Protein AF-A0A0G2GCJ4-F1 (afdb_monomer_lite)

Secondary structure (DSSP, 8-state):
-PPPPPPPPPPP--PPPPPP-----------------S-SPPP-HHHHB-----S-EEETGGGT-PPPSS-SEEEE-----B-HHHHHHHHHHHT-HHHHHHHEE-SSTT--EE----TTT-HHHHHHHH-HHHHTSS------TTTS-------SSSS-----------SSTTS------TTTGGGS-HHHHHHHHHHHHHHHHHHHHHHHHHHHHHHHHHHHHHH-SS--TT---S--S-HHHHHHHHHHHHHHHHHHHHT--PPP-

Sequence (269 aa):
MSTPAVAAPTPANIRPPAGPDTTCTTTTTNNTSSPQPPSPVKFDPTTHLAYTPPAHTVTLPEISLPPSPLSAVACTEPFPLLSHAAIQQHRREIFHPTTLANCLHATHPGSAYVRGMAPRYAPFVHDFWHSPEVLAIGGAVILQGRYIEHTALPTTNMPERITIVTSFRPRDPTLLDETTNLNTRDKSHLTELYYQWTTYRLDVLAQRARAAAEGLRAKYAENVRESDREGKPGMCRVETVKFAEVEAWVKEQTLYLQQTLFEMRALEQ

Foldseek 3Di:
DDDDDDDDDDDDPCPDPDDDPDPPPDPDDPDPDDQDELDPDADDCVQWFPWDAAPDFDFCVNVPHDADPVGRTPGGDDTGTTDPVNVVLQCSLCPPPSQCVQFWDADDPPDIDGHDCPCRRRVRVVNCVVDPVNVVDDDDDDDDPPPDDDDDDDDPPDPDDDDDDDDDFDPQLPDDGPDACVVPCVRDDQVVVLVVLVVVLVVSLVVLVVVVVVQLVVLQVVQCVVPDPPSDPDDRPDDSDDPVVVVVSVVVSVVSVVRSVVRHDDDDD

pLDDT: mean 80.91, std 19.63, range [26.23, 98.38]

Organism: NCBI:txid420778

Radius of gyration: 25.94 Å; chains: 1; bounding box: 56×50×76 Å

Structure (mmCIF, N/CA/C/O backbone):
data_AF-A0A0G2GCJ4-F1
#
_entry.id   AF-A0A0G2GCJ4-F1
#
loop_
_atom_site.group_PDB
_atom_site.id
_atom_site.type_symbol
_atom_site.label_atom_id
_atom_site.label_alt_id
_atom_site.label_comp_id
_atom_site.label_asym_id
_atom_site.label_entity_id
_atom_site.label_seq_id
_atom_site.pdbx_PDB_ins_code
_atom_site.Cartn_x
_atom_site.Cartn_y
_atom_site.Cartn_z
_atom_site.occupancy
_atom_site.B_iso_or_equiv
_atom_site.auth_seq_id
_atom_site.auth_comp_id
_atom_site.auth_asym_id
_atom_site.auth_atom_id
_atom_site.pdbx_PDB_model_num
ATOM 1 N N . MET A 1 1 ? -2.610 32.404 -35.370 1.00 38.16 1 MET A N 1
ATOM 2 C CA . MET A 1 1 ? -1.656 32.893 -34.355 1.00 38.16 1 MET A CA 1
ATOM 3 C C . MET A 1 1 ? -1.642 31.863 -33.245 1.00 38.16 1 MET A C 1
ATOM 5 O O . MET A 1 1 ? -2.628 31.754 -32.531 1.00 38.16 1 MET A O 1
ATOM 9 N N . SER A 1 2 ? -0.613 31.021 -33.218 1.00 30.73 2 SER A N 1
ATOM 10 C CA . SER A 1 2 ? -0.518 29.879 -32.306 1.00 30.73 2 SER A CA 1
ATOM 11 C C . SER A 1 2 ? 0.126 30.321 -30.997 1.00 30.73 2 SER A C 1
ATOM 13 O O . SER A 1 2 ? 1.223 30.875 -31.003 1.00 30.73 2 SER A O 1
ATOM 15 N N . THR A 1 3 ? -0.568 30.103 -29.888 1.00 31.72 3 THR A N 1
ATOM 16 C CA . THR A 1 3 ? -0.055 30.281 -28.527 1.00 31.72 3 THR A CA 1
ATOM 17 C C . THR A 1 3 ? 1.041 29.243 -28.245 1.00 31.72 3 THR A C 1
ATOM 19 O O . THR A 1 3 ? 0.880 28.086 -28.642 1.00 31.72 3 THR A O 1
ATOM 22 N N . PRO A 1 4 ? 2.153 29.603 -27.579 1.00 31.94 4 PRO A N 1
ATOM 23 C CA . PRO A 1 4 ? 3.190 28.637 -27.254 1.00 31.94 4 PRO A CA 1
ATOM 24 C C . PRO A 1 4 ? 2.758 27.768 -26.068 1.00 31.94 4 PRO A C 1
ATOM 26 O O . PRO A 1 4 ? 2.161 28.252 -25.106 1.00 31.94 4 PRO A O 1
ATOM 29 N N . ALA A 1 5 ? 3.073 26.475 -26.148 1.00 31.91 5 ALA A N 1
ATOM 30 C CA . ALA A 1 5 ? 2.891 25.527 -25.059 1.00 31.91 5 ALA A CA 1
ATOM 31 C C . ALA A 1 5 ? 3.826 25.882 -23.891 1.00 31.91 5 ALA A C 1
ATOM 33 O O . ALA A 1 5 ? 5.038 26.014 -24.068 1.00 31.91 5 ALA A O 1
ATOM 34 N N . VAL A 1 6 ? 3.253 26.032 -22.697 1.00 32.69 6 VAL A N 1
ATOM 35 C CA . VAL A 1 6 ? 4.001 26.186 -21.446 1.00 32.69 6 VAL A CA 1
ATOM 36 C C . VAL A 1 6 ? 4.596 24.825 -21.087 1.00 32.69 6 VAL A C 1
ATOM 38 O O . VAL A 1 6 ? 3.868 23.848 -20.923 1.00 32.69 6 VAL A O 1
ATOM 41 N N . ALA A 1 7 ? 5.924 24.756 -21.008 1.00 31.70 7 ALA A N 1
ATOM 42 C CA . ALA A 1 7 ? 6.643 23.559 -20.596 1.00 31.70 7 ALA A CA 1
ATOM 43 C C . ALA A 1 7 ? 6.301 23.199 -19.141 1.00 31.70 7 ALA A C 1
ATOM 45 O O . ALA A 1 7 ? 6.326 24.059 -18.258 1.00 31.70 7 ALA A O 1
ATOM 46 N N . ALA A 1 8 ? 5.997 21.923 -18.895 1.00 30.55 8 ALA A N 1
ATOM 47 C CA . ALA A 1 8 ? 5.845 21.394 -17.547 1.00 30.55 8 ALA A CA 1
ATOM 48 C C . ALA A 1 8 ? 7.186 21.501 -16.790 1.00 30.55 8 ALA A C 1
ATOM 50 O O . ALA A 1 8 ? 8.234 21.219 -17.380 1.00 30.55 8 ALA A O 1
ATOM 51 N N . PRO A 1 9 ? 7.187 21.904 -15.508 1.00 31.48 9 PRO A N 1
ATOM 52 C CA . PRO A 1 9 ? 8.415 21.999 -14.735 1.00 31.48 9 PRO A CA 1
ATOM 53 C C . PRO A 1 9 ? 9.033 20.611 -14.530 1.00 31.48 9 PRO A C 1
ATOM 55 O O . PRO A 1 9 ? 8.363 19.664 -14.119 1.00 31.48 9 PRO A O 1
ATOM 58 N N . THR A 1 10 ? 10.332 20.505 -14.802 1.00 32.62 10 THR A N 1
ATOM 59 C CA . THR A 1 10 ? 11.170 19.354 -14.453 1.00 32.62 10 THR A CA 1
ATOM 60 C C . THR A 1 10 ? 11.108 19.124 -12.939 1.00 32.62 10 THR A C 1
ATOM 62 O O . THR A 1 10 ? 11.231 20.106 -12.197 1.00 32.62 10 THR A O 1
ATOM 65 N N . PRO A 1 11 ? 10.958 17.882 -12.436 1.00 35.00 11 PRO A N 1
ATOM 66 C CA . PRO A 1 11 ? 10.977 17.643 -11.001 1.00 35.00 11 PRO A CA 1
ATOM 67 C C . PRO A 1 11 ? 12.339 18.073 -10.456 1.00 35.00 11 PRO A C 1
ATOM 69 O O . PRO A 1 11 ? 13.378 17.536 -10.846 1.00 35.00 11 PRO A O 1
ATOM 72 N N . ALA A 1 12 ? 12.341 19.080 -9.585 1.00 36.06 12 ALA A N 1
ATOM 73 C CA . ALA A 1 12 ? 13.520 19.429 -8.813 1.00 36.06 12 ALA A CA 1
ATOM 74 C C . ALA A 1 12 ? 13.985 18.187 -8.037 1.00 36.06 12 ALA A C 1
ATOM 76 O O . ALA A 1 12 ? 13.162 17.391 -7.590 1.00 36.06 12 ALA A O 1
ATOM 77 N N . ASN A 1 13 ? 15.298 18.028 -7.863 1.00 39.72 13 ASN A N 1
ATOM 78 C CA . ASN A 1 13 ? 15.882 17.059 -6.936 1.00 39.72 13 ASN A CA 1
ATOM 79 C C . ASN A 1 13 ? 15.320 17.320 -5.527 1.00 39.72 13 ASN A C 1
ATOM 81 O O . ASN A 1 13 ? 15.865 18.126 -4.770 1.00 39.72 13 ASN A O 1
ATOM 85 N N . ILE A 1 14 ? 14.217 16.658 -5.172 1.00 35.00 14 ILE A N 1
ATOM 86 C CA . ILE A 1 14 ? 13.678 16.660 -3.817 1.00 35.00 14 ILE A CA 1
ATOM 87 C C . ILE A 1 14 ? 14.607 15.764 -3.006 1.00 35.00 14 ILE A C 1
ATOM 89 O O . ILE A 1 14 ? 14.378 14.568 -2.851 1.00 35.00 14 ILE A O 1
ATOM 93 N N . ARG A 1 15 ? 15.695 16.340 -2.492 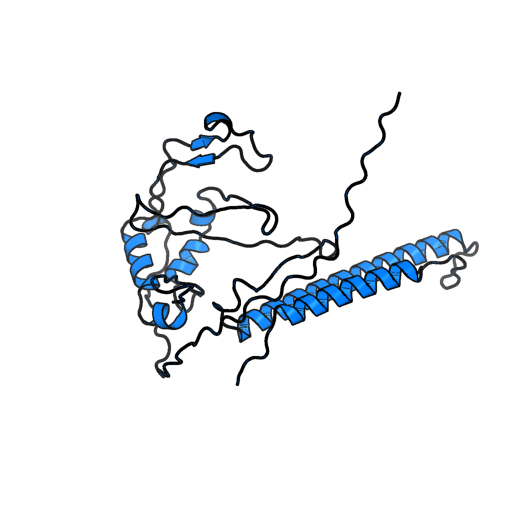1.00 34.53 15 ARG A N 1
ATOM 94 C CA . ARG A 1 15 ? 16.367 15.758 -1.335 1.00 34.53 15 ARG A CA 1
ATOM 95 C C . ARG A 1 15 ? 15.380 15.893 -0.171 1.00 34.53 15 ARG A C 1
ATOM 97 O O . ARG A 1 15 ? 15.041 17.029 0.167 1.00 34.53 15 ARG A O 1
ATOM 104 N N . PRO A 1 16 ? 14.881 14.798 0.427 1.00 36.66 16 PRO A N 1
ATOM 105 C CA . PRO A 1 16 ? 13.990 14.919 1.568 1.00 36.66 16 PRO A CA 1
ATOM 106 C C . PRO A 1 16 ? 14.750 15.598 2.717 1.00 36.66 16 PRO A C 1
ATOM 108 O O . PRO A 1 16 ? 15.935 15.297 2.912 1.00 36.66 16 PRO A O 1
ATOM 111 N N . PRO A 1 17 ? 14.118 16.512 3.473 1.00 34.53 17 PRO A N 1
ATOM 112 C CA . PRO A 1 17 ? 14.712 17.035 4.696 1.00 34.53 17 PRO A CA 1
ATOM 113 C C . PRO A 1 17 ? 15.026 15.875 5.650 1.00 34.53 17 PRO A C 1
ATOM 115 O O . PRO A 1 17 ? 14.308 14.873 5.681 1.00 34.53 17 PRO A O 1
ATOM 118 N N . ALA A 1 18 ? 16.115 16.003 6.411 1.00 37.72 18 ALA A N 1
ATOM 119 C CA . ALA A 1 18 ? 16.446 15.057 7.468 1.00 37.72 18 ALA A CA 1
ATOM 120 C C . ALA A 1 18 ? 15.243 14.947 8.419 1.00 37.72 18 ALA A C 1
ATOM 122 O O . ALA A 1 18 ? 14.814 15.948 8.993 1.00 37.72 18 ALA A O 1
ATOM 123 N N . GLY A 1 19 ? 14.658 13.750 8.520 1.00 35.31 19 GLY A N 1
ATOM 124 C CA . GLY A 1 19 ? 13.573 13.496 9.462 1.00 35.31 19 GLY A CA 1
ATOM 125 C C . GLY A 1 19 ? 14.071 13.705 10.896 1.00 35.31 19 GLY A C 1
ATOM 126 O O . GLY A 1 19 ? 15.233 13.398 11.165 1.00 35.31 19 GLY A O 1
ATOM 127 N N . PRO A 1 20 ? 13.241 14.234 11.808 1.00 33.88 20 PRO A N 1
ATOM 128 C CA . PRO A 1 20 ? 13.638 14.395 13.198 1.00 33.88 20 PRO A CA 1
ATOM 129 C C . PRO A 1 20 ? 13.906 13.022 13.826 1.00 33.88 20 PRO A C 1
ATOM 131 O O . PRO A 1 20 ? 13.074 12.117 13.722 1.00 33.88 20 PRO A O 1
ATOM 134 N N . ASP A 1 21 ? 15.049 12.883 14.498 1.00 36.31 21 ASP A N 1
ATOM 135 C CA . ASP A 1 21 ? 15.311 11.778 15.419 1.00 36.31 21 ASP A CA 1
ATOM 136 C C . ASP A 1 21 ? 14.330 11.897 16.587 1.00 36.31 21 ASP A C 1
ATOM 138 O O . ASP A 1 21 ? 14.547 12.631 17.549 1.00 36.31 21 ASP A O 1
ATOM 142 N N . THR A 1 22 ? 13.197 11.211 16.471 1.00 35.56 22 THR A N 1
ATOM 143 C CA . THR A 1 22 ? 12.263 11.048 17.581 1.00 35.56 22 THR A CA 1
ATOM 144 C C . THR A 1 22 ? 12.581 9.709 18.224 1.00 35.56 22 THR A C 1
ATOM 146 O O . THR A 1 22 ? 12.081 8.667 17.810 1.00 35.56 22 THR A O 1
ATOM 149 N N . THR A 1 23 ? 13.463 9.724 19.219 1.00 29.39 23 THR A N 1
ATOM 150 C CA . THR A 1 23 ? 13.669 8.593 20.122 1.00 29.39 23 THR A CA 1
ATOM 151 C C . THR A 1 23 ? 12.385 8.374 20.921 1.00 29.39 23 THR A C 1
ATOM 153 O O . THR A 1 23 ? 12.128 9.018 21.935 1.00 29.39 23 THR A O 1
ATOM 156 N N . CYS A 1 24 ? 11.534 7.470 20.437 1.00 35.97 24 CYS A N 1
ATOM 157 C CA . CYS A 1 24 ? 10.435 6.928 21.222 1.00 35.97 24 CYS A CA 1
ATOM 158 C C . CYS A 1 24 ? 11.017 5.864 22.156 1.00 35.97 24 CYS A C 1
ATOM 160 O O . CYS A 1 24 ? 11.279 4.734 21.746 1.00 35.97 24 CYS A O 1
ATOM 162 N N . THR A 1 25 ? 11.263 6.240 23.409 1.00 26.66 25 THR A N 1
ATOM 163 C CA . THR A 1 25 ? 11.728 5.327 24.456 1.00 26.66 25 THR A CA 1
ATOM 164 C C . THR A 1 25 ? 10.632 4.308 24.764 1.00 26.66 25 THR A C 1
ATOM 166 O O . THR A 1 25 ? 9.769 4.529 25.613 1.00 26.66 25 THR A O 1
ATOM 169 N N . THR A 1 26 ? 10.636 3.182 24.056 1.00 32.97 26 THR A N 1
ATOM 170 C CA . THR A 1 26 ? 9.736 2.064 24.346 1.00 32.97 26 THR A CA 1
ATOM 171 C C . THR A 1 26 ? 10.240 1.382 25.613 1.00 32.97 26 THR A C 1
ATOM 173 O O . THR A 1 26 ? 11.291 0.749 25.618 1.00 32.97 26 THR A O 1
ATOM 176 N N . THR A 1 27 ? 9.532 1.554 26.729 1.00 26.23 27 THR A N 1
ATOM 177 C CA . THR A 1 27 ? 9.823 0.807 27.957 1.00 26.23 27 THR A CA 1
ATOM 178 C C . THR A 1 27 ? 9.429 -0.652 27.734 1.00 26.23 27 THR A C 1
ATOM 180 O O . THR A 1 27 ? 8.253 -1.003 27.815 1.00 26.23 27 THR A O 1
ATOM 183 N N . THR A 1 28 ? 10.406 -1.503 27.420 1.00 29.19 28 THR A N 1
ATOM 184 C CA . THR A 1 28 ? 10.221 -2.952 27.299 1.00 29.19 28 THR A CA 1
ATOM 185 C C . THR A 1 28 ? 9.890 -3.527 28.673 1.00 29.19 28 THR A C 1
ATOM 187 O O . THR A 1 28 ? 10.766 -3.779 29.498 1.00 29.19 28 THR A O 1
ATOM 190 N N . THR A 1 29 ? 8.603 -3.717 28.949 1.00 32.06 29 THR A N 1
ATOM 191 C CA . THR A 1 29 ? 8.161 -4.517 30.091 1.00 32.06 29 THR A CA 1
ATOM 192 C C . THR A 1 29 ? 8.210 -5.985 29.679 1.00 32.06 29 THR A C 1
ATOM 194 O O . THR A 1 29 ? 7.377 -6.471 28.920 1.00 32.06 29 THR A O 1
ATOM 197 N N . ASN A 1 30 ? 9.234 -6.696 30.159 1.00 33.53 30 ASN A N 1
ATOM 198 C CA . ASN A 1 30 ? 9.346 -8.147 30.028 1.00 33.53 30 ASN A CA 1
ATOM 199 C C . ASN A 1 30 ? 8.208 -8.813 30.809 1.00 33.53 30 ASN A C 1
ATOM 201 O O . ASN A 1 30 ? 8.329 -9.032 32.012 1.00 33.53 30 ASN A O 1
ATOM 205 N N . ASN A 1 31 ? 7.105 -9.132 30.131 1.00 38.16 31 ASN A N 1
ATOM 206 C CA . ASN A 1 31 ? 6.041 -9.957 30.690 1.00 38.16 31 ASN A CA 1
ATOM 207 C C . ASN A 1 31 ? 5.904 -11.236 29.851 1.00 38.16 31 ASN A C 1
ATOM 209 O O . ASN A 1 31 ? 5.340 -11.245 28.759 1.00 38.16 31 ASN A O 1
ATOM 213 N N . THR A 1 32 ? 6.480 -12.322 30.364 1.00 36.94 32 THR A N 1
ATOM 214 C CA . THR A 1 32 ? 6.618 -13.666 29.771 1.00 36.94 32 THR A CA 1
ATOM 215 C C . THR A 1 32 ? 5.317 -14.482 29.761 1.00 36.94 32 THR A C 1
ATOM 217 O O . THR A 1 32 ? 5.330 -15.702 29.907 1.00 36.94 32 THR A O 1
ATOM 220 N N . SER A 1 33 ? 4.165 -13.843 29.559 1.00 45.75 33 SE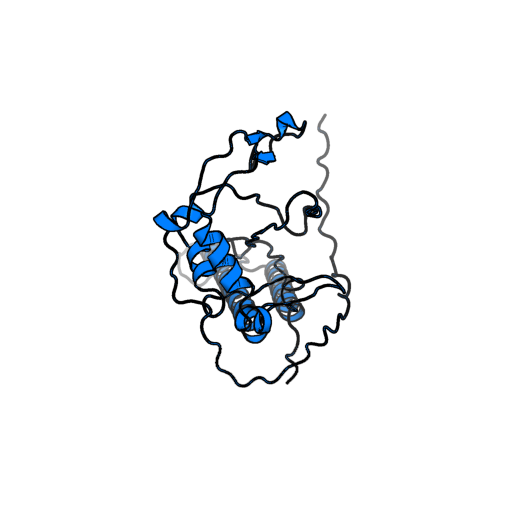R A N 1
ATOM 221 C CA . SER A 1 33 ? 2.897 -14.548 29.353 1.00 45.75 33 SER A CA 1
ATOM 222 C C . SER A 1 33 ? 2.597 -14.646 27.860 1.00 45.75 33 SER A C 1
ATOM 224 O O . SER A 1 33 ? 2.490 -13.624 27.181 1.00 45.75 33 SER A O 1
ATOM 226 N N . SER A 1 34 ? 2.433 -15.865 27.341 1.00 53.41 34 SER A N 1
ATOM 227 C CA . SER A 1 34 ? 1.955 -16.093 25.974 1.00 53.41 34 SER A CA 1
ATOM 228 C C . SER A 1 34 ? 0.659 -15.298 25.734 1.00 53.41 34 SER A C 1
ATOM 230 O O . SER A 1 34 ? -0.247 -15.426 26.565 1.00 53.41 34 SER A O 1
ATOM 232 N N . PRO A 1 35 ? 0.535 -14.522 24.638 1.00 56.09 35 PRO A N 1
ATOM 233 C CA . PRO A 1 35 ? -0.680 -13.774 24.323 1.00 56.09 35 PRO A CA 1
ATOM 234 C C . PRO A 1 35 ? -1.890 -14.712 24.321 1.00 56.09 35 PRO A C 1
ATOM 236 O O . PRO A 1 35 ? -1.975 -15.599 23.471 1.00 56.09 35 PRO A O 1
ATOM 239 N N . GLN A 1 36 ? -2.798 -14.554 25.284 1.00 58.00 36 GLN A N 1
ATOM 240 C CA . GLN A 1 36 ? -4.087 -15.237 25.241 1.00 58.00 36 GLN A CA 1
ATOM 241 C C . GLN A 1 36 ? -4.981 -14.489 24.245 1.00 58.00 36 GLN A C 1
ATOM 243 O O . GLN A 1 36 ? -5.003 -13.253 24.274 1.00 58.00 36 GLN A O 1
ATOM 248 N N . PRO A 1 37 ? -5.674 -15.198 23.338 1.00 62.34 37 PRO A N 1
ATOM 249 C CA . PRO A 1 37 ? -6.541 -14.550 22.369 1.00 62.34 37 PRO A CA 1
ATOM 250 C C . PRO A 1 37 ? -7.670 -13.794 23.094 1.00 62.34 37 PRO A C 1
ATOM 252 O O . PRO A 1 37 ? -8.196 -14.302 24.087 1.00 62.34 37 PRO A O 1
ATOM 255 N N . PRO A 1 38 ? -8.064 -12.601 22.614 1.00 65.38 38 PRO A N 1
ATOM 256 C CA . PRO A 1 38 ? -8.971 -11.716 23.349 1.00 65.38 38 PRO A CA 1
ATOM 257 C C . PRO A 1 38 ? -10.389 -12.271 23.505 1.00 65.38 38 PRO A C 1
ATOM 259 O O . PRO A 1 38 ? -11.112 -11.872 24.417 1.00 65.38 38 PRO A O 1
ATOM 262 N N . SER A 1 39 ? -10.838 -13.137 22.588 1.00 64.25 39 SER A N 1
ATOM 263 C CA . SER A 1 39 ? -12.200 -13.666 22.603 1.00 64.25 39 SER A CA 1
ATOM 264 C C . SER A 1 39 ? -12.396 -14.839 21.630 1.00 64.25 39 SER A C 1
ATOM 266 O O . SER A 1 39 ? -11.796 -14.831 20.557 1.00 64.25 39 SER A O 1
ATOM 268 N N . PRO A 1 40 ? -13.266 -15.821 21.943 1.00 77.81 40 PRO A N 1
ATOM 269 C CA . PRO A 1 40 ? -13.678 -16.866 21.003 1.00 77.81 40 PRO A CA 1
ATOM 270 C C . PRO A 1 40 ? -14.817 -16.435 20.058 1.00 77.81 40 PRO A C 1
ATOM 272 O O . PRO A 1 40 ? -15.230 -17.226 19.209 1.00 77.81 40 PRO A O 1
ATOM 275 N N . VAL A 1 41 ? -15.376 -15.228 20.223 1.00 91.94 41 VAL A N 1
ATOM 276 C CA . VAL A 1 41 ? -16.505 -14.752 19.410 1.00 91.94 41 VAL A CA 1
ATOM 277 C C . VAL A 1 41 ? -16.029 -14.491 17.984 1.00 91.94 41 VAL A C 1
ATOM 279 O O . VAL A 1 41 ? -15.167 -13.646 17.762 1.00 91.94 41 VAL A O 1
ATOM 282 N N . LYS A 1 42 ? -16.615 -15.202 17.019 1.00 94.00 42 LYS A N 1
ATOM 283 C CA . LYS A 1 42 ? -16.379 -14.972 15.592 1.00 94.00 42 LYS A CA 1
ATOM 284 C C . LYS A 1 42 ? -17.315 -13.904 15.055 1.00 94.00 42 LYS A C 1
ATOM 286 O O . LYS A 1 42 ? -18.458 -13.794 15.503 1.00 94.00 42 LYS A O 1
ATOM 291 N N . PHE A 1 43 ? -16.835 -13.149 14.074 1.00 96.00 43 PHE A N 1
ATOM 292 C CA . PHE A 1 43 ? -17.699 -12.251 13.329 1.00 96.00 43 PHE A CA 1
ATOM 293 C C . PHE A 1 43 ? -18.735 -13.053 12.528 1.00 96.00 43 PHE A C 1
ATOM 295 O O . PHE A 1 43 ? -18.441 -14.096 11.949 1.00 96.00 43 PHE A O 1
ATOM 302 N N . ASP A 1 44 ? -19.959 -12.543 12.522 1.00 96.75 44 ASP A N 1
ATOM 303 C CA . ASP A 1 44 ? -21.108 -13.074 11.791 1.00 96.75 44 ASP A CA 1
ATOM 304 C C . ASP A 1 44 ? -21.920 -11.869 11.307 1.00 96.75 44 ASP A C 1
ATOM 306 O O . ASP A 1 44 ? -22.460 -11.143 12.150 1.00 96.75 44 ASP A O 1
ATOM 310 N N . PRO A 1 45 ? -22.009 -11.630 9.992 1.00 96.00 45 PRO A N 1
ATOM 311 C CA . PRO A 1 45 ? -22.661 -10.448 9.450 1.00 96.00 45 PRO A CA 1
ATOM 312 C C . PRO A 1 45 ? -24.141 -10.360 9.836 1.00 96.00 45 PRO A C 1
ATOM 314 O O . PRO A 1 45 ? -24.640 -9.257 10.035 1.00 96.00 45 PRO A O 1
ATOM 317 N N . THR A 1 46 ? -24.831 -11.491 10.015 1.00 96.44 46 THR A N 1
ATOM 318 C CA . THR A 1 46 ? -26.267 -11.508 10.346 1.00 96.44 46 THR A CA 1
ATOM 319 C C . THR A 1 46 ? -26.552 -11.034 11.772 1.00 96.44 46 THR A C 1
ATOM 321 O O . THR A 1 46 ? -27.587 -10.426 12.035 1.00 96.44 46 THR A O 1
ATOM 324 N N . THR A 1 47 ? -25.606 -11.264 12.682 1.00 96.50 47 THR A N 1
ATOM 325 C CA . THR A 1 47 ? -25.696 -10.868 14.094 1.00 96.50 47 THR A CA 1
ATOM 326 C C . THR A 1 47 ? -25.054 -9.499 14.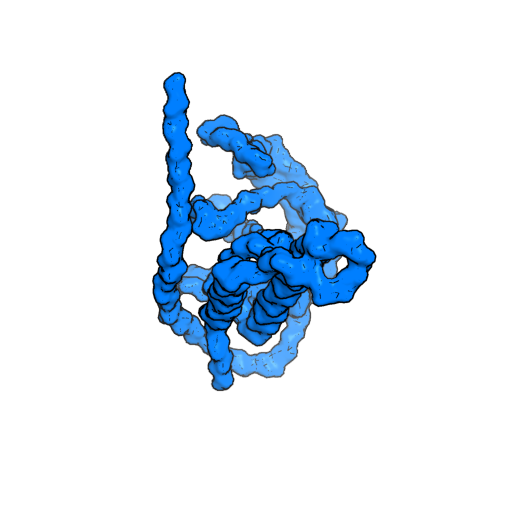351 1.00 96.50 47 THR A C 1
ATOM 328 O O . THR A 1 47 ? -25.491 -8.723 15.209 1.00 96.50 47 THR A O 1
ATOM 331 N N . HIS A 1 48 ? -23.966 -9.201 13.643 1.00 96.69 48 HIS A N 1
ATOM 332 C CA . HIS A 1 48 ? -23.067 -8.103 13.989 1.00 96.69 48 HIS A CA 1
ATOM 333 C C . HIS A 1 48 ? -23.246 -6.853 13.121 1.00 96.69 48 HIS A C 1
ATOM 335 O O . HIS A 1 48 ? -22.832 -5.770 13.540 1.00 96.69 48 HIS A O 1
ATOM 341 N N . LEU A 1 49 ? -23.899 -6.959 11.961 1.00 95.81 49 LEU A N 1
ATOM 342 C CA . LEU A 1 49 ? -24.278 -5.793 11.167 1.00 95.81 49 LEU A CA 1
ATOM 343 C C . LEU A 1 49 ? -25.681 -5.321 11.538 1.00 95.81 49 LEU A C 1
ATOM 345 O O . LEU A 1 49 ? -26.599 -6.108 11.740 1.00 95.81 49 LEU A O 1
ATOM 349 N N . ALA A 1 50 ? -25.834 -4.005 11.606 1.00 95.19 50 ALA A N 1
ATOM 350 C CA . ALA A 1 50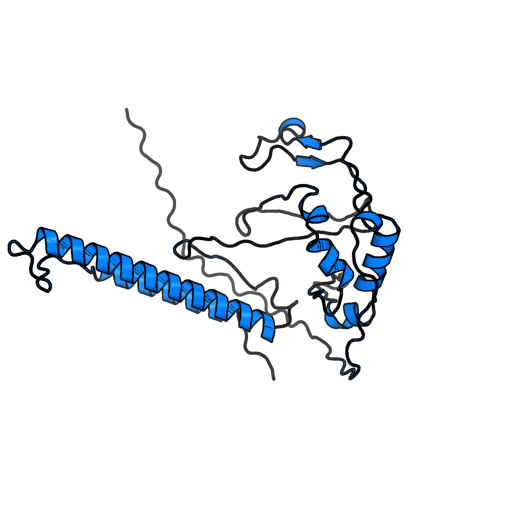 ? -27.119 -3.323 11.729 1.00 95.19 50 ALA A CA 1
ATOM 351 C C . ALA A 1 50 ? -27.222 -2.231 10.657 1.00 95.19 50 ALA A C 1
ATOM 353 O O . ALA A 1 50 ? -27.706 -1.133 10.921 1.00 95.19 50 ALA A O 1
ATOM 354 N N . TYR A 1 51 ? -26.681 -2.526 9.470 1.00 92.94 51 TYR A N 1
ATOM 355 C CA . TYR A 1 51 ? -26.565 -1.560 8.392 1.00 92.94 51 TYR A CA 1
ATOM 356 C C . TYR A 1 51 ? -27.932 -1.051 7.944 1.00 92.94 51 TYR A C 1
ATOM 358 O O . TYR A 1 51 ? -28.792 -1.827 7.526 1.00 92.94 51 TYR A O 1
ATOM 366 N N . THR A 1 52 ? -28.089 0.268 7.959 1.00 91.88 52 THR A N 1
ATOM 367 C CA . THR A 1 52 ? -29.124 0.956 7.188 1.00 91.88 52 THR A CA 1
ATOM 368 C C . THR A 1 52 ? -28.462 2.020 6.322 1.00 91.88 52 THR A C 1
ATOM 370 O O . THR A 1 52 ? -27.536 2.676 6.798 1.00 91.88 52 THR A O 1
ATOM 373 N N . PRO A 1 53 ? -28.907 2.237 5.076 1.00 90.19 53 PRO A N 1
ATOM 374 C CA . PRO A 1 53 ? -28.348 3.297 4.250 1.00 90.19 53 PRO A CA 1
ATOM 375 C C . PRO A 1 53 ? -28.572 4.678 4.894 1.00 90.19 53 PRO A C 1
ATOM 377 O O . PRO A 1 53 ? -29.561 4.864 5.610 1.00 90.19 53 PRO A O 1
ATOM 380 N N . PRO A 1 54 ? -27.672 5.650 4.654 1.00 91.19 54 PRO A N 1
ATOM 381 C CA . PRO A 1 54 ? -27.865 7.018 5.123 1.00 91.19 54 PRO A CA 1
ATOM 382 C C . PRO A 1 54 ? -29.142 7.619 4.530 1.00 91.19 54 PRO A C 1
ATOM 384 O O . PRO A 1 54 ? -29.438 7.412 3.353 1.00 91.19 54 PRO A O 1
ATOM 387 N N . ALA A 1 55 ? -29.872 8.397 5.334 1.00 92.88 55 ALA A N 1
ATOM 388 C CA . ALA A 1 55 ? -31.088 9.077 4.882 1.00 92.88 55 ALA A CA 1
ATOM 389 C C . ALA A 1 55 ? -30.789 10.118 3.793 1.00 92.88 55 ALA A C 1
ATOM 391 O O . ALA A 1 55 ? -31.575 10.287 2.861 1.00 92.88 55 ALA A O 1
ATOM 392 N N . HIS A 1 56 ? -29.628 10.772 3.886 1.00 92.81 56 HIS A N 1
ATOM 393 C CA . HIS A 1 56 ? -29.164 11.733 2.900 1.00 92.81 56 HIS A CA 1
ATOM 394 C C . HIS A 1 56 ? -27.662 11.585 2.616 1.00 92.81 56 HIS A C 1
ATOM 396 O O . HIS A 1 56 ? -26.847 11.356 3.515 1.00 92.81 56 HIS A O 1
ATOM 402 N N . THR A 1 57 ? -27.298 11.720 1.339 1.00 91.94 57 THR A N 1
ATOM 403 C CA . THR A 1 57 ? -25.911 11.765 0.861 1.00 91.94 57 THR A CA 1
ATOM 404 C C . THR A 1 57 ? -25.661 13.149 0.286 1.00 91.94 57 THR A C 1
ATOM 406 O O . THR A 1 57 ? -26.220 13.480 -0.752 1.00 91.94 57 THR A O 1
ATOM 409 N N . VAL A 1 58 ? -24.822 13.936 0.958 1.00 92.19 58 VAL A N 1
ATOM 410 C CA . VAL A 1 58 ? -24.476 15.297 0.545 1.00 92.19 58 VAL A CA 1
ATOM 411 C C . VAL A 1 58 ? -23.474 15.232 -0.597 1.00 92.19 58 VAL A C 1
ATOM 413 O O . VAL A 1 58 ? -22.442 14.557 -0.496 1.00 92.19 58 VAL A O 1
ATOM 416 N N . THR A 1 59 ? -23.749 15.948 -1.682 1.00 92.19 59 THR A N 1
ATOM 417 C CA . THR A 1 59 ? -22.875 15.979 -2.861 1.00 92.19 59 THR A CA 1
ATOM 418 C C . THR A 1 59 ? -21.899 17.162 -2.848 1.00 92.19 59 THR A C 1
ATOM 420 O O . THR A 1 59 ? -22.115 18.169 -2.176 1.00 92.19 59 THR A O 1
ATOM 423 N N . LEU A 1 60 ? -20.795 17.065 -3.598 1.00 91.25 60 LEU A N 1
ATOM 424 C CA . LEU A 1 60 ? -19.838 18.166 -3.775 1.00 91.25 60 LEU A CA 1
ATOM 425 C C . LEU A 1 60 ? -20.530 19.444 -4.295 1.00 91.25 60 LEU A C 1
ATOM 427 O O . LEU A 1 60 ? -20.301 20.500 -3.703 1.00 91.25 60 LEU A O 1
ATOM 431 N N . PRO A 1 61 ? -21.431 19.388 -5.302 1.00 94.00 61 PRO A N 1
ATOM 432 C CA . PRO A 1 61 ? -22.155 20.576 -5.754 1.00 94.00 61 PRO A CA 1
ATOM 433 C C . PRO A 1 61 ? -23.055 21.210 -4.687 1.00 94.00 61 PRO A C 1
ATOM 435 O O . PRO A 1 61 ? -23.147 22.435 -4.641 1.00 94.00 61 PRO A O 1
ATOM 438 N N . GLU A 1 62 ? -23.679 20.420 -3.806 1.00 94.69 62 GLU A N 1
ATOM 439 C CA . GLU A 1 62 ? -24.494 20.951 -2.698 1.00 94.69 62 GLU A CA 1
ATOM 440 C C . GLU A 1 62 ? -23.675 21.803 -1.724 1.00 94.69 62 GLU A C 1
ATOM 442 O O . GLU A 1 62 ? -24.192 22.767 -1.164 1.00 94.69 62 GLU A O 1
ATOM 447 N N . ILE A 1 63 ? -22.384 21.499 -1.568 1.00 93.75 63 ILE A N 1
ATOM 448 C CA . ILE A 1 63 ? -21.445 22.301 -0.771 1.00 93.75 63 ILE A CA 1
ATOM 449 C C . ILE A 1 63 ? -20.611 23.267 -1.624 1.00 93.75 63 ILE A C 1
ATOM 451 O O . ILE A 1 63 ? -19.570 23.747 -1.181 1.00 93.75 63 ILE A O 1
ATOM 455 N N . SER A 1 64 ? -21.076 23.588 -2.836 1.00 94.69 64 SER A N 1
ATOM 456 C CA . SER A 1 64 ? -20.425 24.529 -3.762 1.00 94.69 64 SER A CA 1
ATOM 457 C C . SER A 1 64 ? -19.011 24.119 -4.200 1.00 94.69 64 SER A C 1
ATOM 459 O O . SER A 1 64 ? -18.183 24.971 -4.523 1.00 94.69 64 SER A O 1
ATOM 461 N N . LEU A 1 65 ? -18.731 22.813 -4.244 1.00 88.75 65 LEU A N 1
ATOM 462 C CA . LEU A 1 65 ? -17.505 22.244 -4.800 1.00 88.75 65 LEU A CA 1
ATOM 463 C C . LEU A 1 65 ? -17.773 21.583 -6.162 1.00 88.75 65 LEU A C 1
ATOM 465 O O . LEU A 1 65 ? -18.840 21.003 -6.380 1.00 88.75 65 LEU A O 1
ATOM 469 N N . PRO A 1 66 ? -16.813 21.636 -7.102 1.00 88.06 66 PRO A N 1
ATOM 470 C CA . PRO A 1 66 ? -16.955 20.941 -8.373 1.00 88.06 66 PRO A CA 1
ATOM 471 C C . PRO A 1 66 ? -16.970 19.417 -8.156 1.00 88.06 66 PRO A C 1
ATOM 473 O O . PRO A 1 66 ? -16.304 18.919 -7.244 1.00 88.06 66 PRO A O 1
ATOM 476 N N . PRO A 1 67 ? -17.685 18.650 -8.997 1.00 81.56 67 PRO A N 1
ATOM 477 C CA . PRO A 1 67 ? -17.640 17.195 -8.935 1.00 81.56 67 PRO A CA 1
ATOM 478 C C . PRO A 1 67 ? -16.224 16.685 -9.242 1.00 81.56 67 PRO A C 1
ATOM 480 O O . PRO A 1 67 ? -15.547 17.194 -10.137 1.00 81.56 67 PRO A O 1
ATOM 483 N N . SER A 1 68 ? -15.781 15.658 -8.516 1.00 79.38 68 SER A N 1
ATOM 484 C CA . SER A 1 68 ? -14.518 14.973 -8.796 1.00 79.38 68 SER A CA 1
ATOM 485 C C . SER A 1 68 ? -14.734 13.854 -9.823 1.00 79.38 68 SER A C 1
ATOM 487 O O . SER A 1 68 ? -15.772 13.191 -9.774 1.00 79.38 68 SER A O 1
ATOM 489 N N . PRO A 1 69 ? -13.750 13.558 -10.698 1.00 79.75 69 PRO A N 1
ATOM 490 C CA . PRO A 1 69 ? -13.773 12.360 -11.542 1.00 79.75 69 PRO A CA 1
ATOM 491 C C . PRO A 1 69 ? -13.914 11.045 -10.757 1.00 79.75 69 PRO A C 1
ATOM 493 O O . PRO A 1 69 ? -14.266 10.025 -11.341 1.00 79.75 69 PRO A O 1
ATOM 496 N N . LEU A 1 70 ? -13.611 11.058 -9.452 1.00 75.94 70 LEU A N 1
ATOM 497 C CA . LEU A 1 70 ? -13.676 9.885 -8.578 1.00 75.94 70 LEU A CA 1
ATOM 498 C C . LEU A 1 70 ? -15.044 9.710 -7.907 1.00 75.94 70 LEU A C 1
ATOM 500 O O . LEU A 1 70 ? -15.512 8.586 -7.763 1.00 75.94 70 LEU A O 1
ATOM 504 N N . SER A 1 71 ? -15.663 10.800 -7.446 1.00 81.38 71 SER A N 1
ATOM 505 C CA . SER A 1 71 ? -16.942 10.760 -6.730 1.00 81.38 71 SER A CA 1
ATOM 506 C C . SER A 1 71 ? -17.595 12.140 -6.689 1.00 81.38 71 SER A C 1
ATOM 508 O O . SER A 1 71 ? -16.918 13.156 -6.532 1.00 81.38 71 SER A O 1
ATOM 510 N N . ALA A 1 72 ? -18.925 12.169 -6.778 1.00 86.56 72 ALA A N 1
ATOM 511 C CA . ALA A 1 72 ? -19.724 13.361 -6.505 1.00 86.56 72 ALA A CA 1
ATOM 512 C C . ALA A 1 72 ? -20.137 13.471 -5.026 1.00 86.56 72 ALA A C 1
ATOM 514 O O . ALA A 1 72 ? -20.707 14.485 -4.641 1.00 86.56 72 ALA A O 1
ATOM 515 N N . VAL A 1 73 ? -19.874 12.451 -4.203 1.00 87.69 73 VAL A N 1
ATOM 516 C CA . VAL A 1 73 ? -20.235 12.423 -2.778 1.00 87.69 73 VAL A CA 1
ATOM 517 C C . VAL A 1 73 ? -19.238 13.252 -1.969 1.00 87.69 73 VAL A C 1
ATOM 519 O O . VAL A 1 73 ? -18.035 13.010 -2.042 1.00 87.69 73 VAL A O 1
ATOM 522 N N . ALA A 1 74 ? -19.744 14.194 -1.175 1.00 86.25 74 ALA A N 1
ATOM 523 C CA . ALA A 1 74 ? -18.967 14.937 -0.188 1.00 86.25 74 ALA A CA 1
ATOM 524 C C . ALA A 1 74 ? -18.961 14.213 1.166 1.00 86.25 74 ALA A C 1
ATOM 526 O O . ALA A 1 74 ? -17.900 13.931 1.722 1.00 86.25 74 ALA A O 1
ATOM 527 N N . CYS A 1 75 ? -20.144 13.882 1.688 1.00 86.88 75 CYS A N 1
ATOM 528 C CA . CYS A 1 75 ? -20.317 13.110 2.916 1.00 86.88 75 CYS A CA 1
ATOM 529 C C . CYS A 1 75 ? -21.713 12.472 2.970 1.00 86.88 75 CYS A C 1
ATOM 531 O O . CYS A 1 75 ? -22.574 12.743 2.137 1.00 86.88 75 CYS A O 1
ATOM 533 N N . THR A 1 76 ? -21.948 11.614 3.957 1.00 87.75 76 THR A N 1
ATOM 534 C CA . THR A 1 76 ? -23.272 11.049 4.242 1.00 87.75 76 THR A CA 1
ATOM 535 C C . THR A 1 76 ? -23.725 11.488 5.623 1.00 87.75 76 THR A C 1
ATOM 537 O O . THR A 1 76 ? -22.894 11.697 6.512 1.00 87.75 76 THR A O 1
ATOM 540 N N . GLU A 1 77 ? -25.036 11.564 5.842 1.00 88.06 77 GLU A N 1
ATOM 541 C CA . GLU A 1 77 ? -25.556 11.605 7.208 1.00 88.06 77 GLU A CA 1
ATOM 542 C C . GLU A 1 77 ? -25.135 10.349 7.995 1.00 88.06 77 GLU A C 1
ATOM 544 O O . GLU A 1 77 ? -24.878 9.304 7.386 1.00 88.06 77 GLU A O 1
ATOM 549 N N . PRO A 1 78 ? -25.030 10.419 9.337 1.00 86.06 78 PRO A N 1
ATOM 550 C CA . PRO A 1 78 ? -24.709 9.255 10.153 1.00 86.06 78 PRO A CA 1
ATOM 551 C C . PRO A 1 78 ? -25.725 8.129 9.954 1.00 86.06 78 PRO A C 1
ATOM 553 O O . PRO A 1 78 ? -26.932 8.359 9.940 1.00 86.06 78 PRO A O 1
ATOM 556 N N . PHE A 1 79 ? -25.231 6.899 9.863 1.00 87.62 79 PHE A N 1
ATOM 557 C CA . PHE A 1 79 ? -26.060 5.708 9.744 1.00 87.62 79 PHE A CA 1
ATOM 558 C C . PHE A 1 79 ? -25.497 4.571 10.609 1.00 87.62 79 PHE A C 1
ATOM 560 O O . PHE A 1 79 ? -24.279 4.488 10.802 1.00 87.62 79 PHE A O 1
ATOM 567 N N . PRO A 1 80 ? -26.351 3.700 11.172 1.00 89.56 80 PRO A N 1
ATOM 568 C CA . PRO A 1 80 ? -25.891 2.521 11.886 1.00 89.56 80 PRO A CA 1
ATOM 569 C C . PRO A 1 80 ? -25.218 1.552 10.910 1.00 89.56 80 PRO A C 1
ATOM 571 O O . PRO A 1 80 ? -25.747 1.250 9.845 1.00 89.56 80 PRO A O 1
ATOM 574 N N . LEU A 1 81 ? -24.039 1.065 11.292 1.00 90.81 81 LEU A N 1
ATOM 575 C CA . LEU A 1 81 ? -23.302 0.012 10.586 1.00 90.81 81 LEU A CA 1
ATOM 576 C C . LEU A 1 81 ? -23.223 -1.256 11.442 1.00 90.81 81 LEU A C 1
ATOM 578 O O . LEU A 1 81 ? -23.496 -2.359 10.976 1.00 90.81 81 LEU A O 1
ATOM 582 N N . LEU A 1 82 ? -22.869 -1.079 12.714 1.00 93.25 82 LEU A N 1
ATOM 583 C CA . LEU A 1 82 ? -22.648 -2.147 13.683 1.00 93.25 82 LEU A CA 1
ATOM 584 C C . LEU A 1 82 ? -23.849 -2.311 14.612 1.00 93.25 82 LEU A C 1
ATOM 586 O O . LEU A 1 82 ? -24.413 -1.325 15.091 1.00 93.25 82 LEU A O 1
ATOM 590 N N . SER A 1 83 ? -24.191 -3.559 14.933 1.00 95.44 83 SER A N 1
ATOM 591 C CA . SER A 1 83 ? -25.129 -3.855 16.015 1.00 95.44 83 SER A CA 1
ATOM 592 C C . SER A 1 83 ? -24.507 -3.536 17.381 1.00 95.44 83 SER A C 1
ATOM 594 O O . SER A 1 83 ? -23.285 -3.442 17.532 1.00 95.44 83 SER A O 1
ATOM 596 N N . HIS A 1 84 ? -25.338 -3.401 18.421 1.00 94.00 84 HIS A N 1
ATOM 597 C CA . HIS A 1 84 ? -24.842 -3.162 19.781 1.00 94.00 84 HIS A CA 1
ATOM 598 C C . HIS A 1 84 ? -23.865 -4.259 20.246 1.00 94.00 84 HIS A C 1
ATOM 600 O O . HIS A 1 84 ? -22.827 -3.954 20.835 1.00 94.00 84 HIS A O 1
ATOM 606 N N . ALA A 1 85 ? -24.157 -5.524 19.922 1.00 94.50 85 ALA A N 1
ATOM 607 C CA . ALA A 1 85 ? -23.292 -6.660 20.237 1.00 94.50 85 ALA A CA 1
ATOM 608 C C . ALA A 1 85 ? -21.919 -6.541 19.556 1.00 94.50 85 ALA A C 1
ATOM 610 O O . ALA A 1 85 ? -20.889 -6.779 20.187 1.00 94.50 85 ALA A O 1
ATOM 611 N N . ALA A 1 86 ? -21.888 -6.096 18.297 1.00 94.62 86 ALA A N 1
ATOM 612 C CA . ALA A 1 86 ? -20.643 -5.883 17.573 1.00 94.62 86 ALA A CA 1
ATOM 613 C C . ALA A 1 86 ? -19.817 -4.735 18.161 1.00 94.62 86 ALA A C 1
ATOM 615 O O . ALA A 1 86 ? -18.604 -4.880 18.294 1.00 94.62 86 ALA A O 1
ATOM 616 N N . ILE A 1 87 ? -20.448 -3.627 18.567 1.00 92.69 87 ILE A N 1
ATOM 617 C CA . ILE A 1 87 ? -19.760 -2.514 19.246 1.00 92.69 87 ILE A CA 1
ATOM 618 C C . ILE A 1 87 ? -19.129 -3.002 20.553 1.00 92.69 87 ILE A C 1
ATOM 620 O O . ILE A 1 87 ? -17.955 -2.741 20.815 1.00 92.69 87 ILE A O 1
ATOM 624 N N . GLN A 1 88 ? -19.881 -3.748 21.367 1.00 93.19 88 GLN A N 1
ATOM 625 C CA . GLN A 1 88 ? -19.353 -4.323 22.605 1.00 93.19 88 GLN A CA 1
ATOM 626 C C . GLN A 1 88 ? -18.161 -5.244 22.334 1.00 93.19 88 GLN A C 1
ATOM 628 O O . GLN A 1 88 ? -17.162 -5.172 23.049 1.00 93.19 88 GLN A O 1
ATOM 633 N N . GLN A 1 89 ? -18.239 -6.072 21.293 1.00 94.44 89 GLN A N 1
ATOM 634 C CA . GLN A 1 89 ? -17.163 -6.988 20.943 1.00 94.44 89 GLN A CA 1
ATOM 635 C C . GLN A 1 89 ? -15.916 -6.266 20.408 1.00 94.44 89 GLN A C 1
ATOM 637 O O . GLN A 1 89 ? -14.814 -6.579 20.854 1.00 94.44 89 GLN A O 1
ATOM 642 N N . HIS A 1 90 ? -16.070 -5.235 19.567 1.00 92.81 90 HIS A N 1
ATOM 643 C CA . HIS A 1 90 ? -14.960 -4.368 19.150 1.00 92.81 90 HIS A CA 1
ATOM 644 C C . HIS A 1 90 ? -14.241 -3.772 20.363 1.00 92.81 90 HIS A C 1
ATOM 646 O O . HIS A 1 90 ? -13.021 -3.861 20.472 1.00 92.81 90 HIS A O 1
ATOM 652 N N . ARG A 1 91 ? -14.996 -3.207 21.316 1.00 91.75 9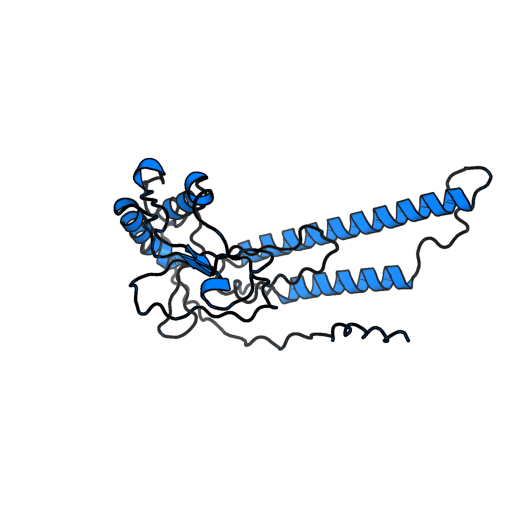1 ARG A N 1
ATOM 653 C CA . ARG A 1 91 ? -14.424 -2.631 22.544 1.00 91.75 91 ARG A CA 1
ATOM 654 C C . ARG A 1 91 ? -13.689 -3.681 23.371 1.00 91.75 91 ARG A C 1
ATOM 656 O O . ARG A 1 91 ? -12.604 -3.395 23.868 1.00 91.75 91 ARG A O 1
ATOM 663 N N . ARG A 1 92 ? -14.255 -4.885 23.514 1.00 92.50 92 ARG A N 1
ATOM 664 C CA . ARG A 1 92 ? -13.609 -5.987 24.244 1.00 92.50 92 ARG A CA 1
ATOM 665 C C . ARG A 1 92 ? -12.246 -6.330 23.656 1.00 92.50 92 ARG A C 1
ATOM 667 O O . ARG A 1 92 ? -11.320 -6.506 24.434 1.00 92.50 92 ARG A O 1
ATOM 674 N N . GLU A 1 93 ? -12.112 -6.391 22.331 1.00 92.38 93 GLU A N 1
ATOM 675 C CA . GLU A 1 93 ? -10.823 -6.686 21.693 1.00 92.38 93 GLU A CA 1
ATOM 676 C C . GLU A 1 93 ? -9.850 -5.508 21.743 1.00 92.38 93 GLU A C 1
ATOM 678 O O . GLU A 1 93 ? -8.699 -5.697 22.128 1.00 92.38 93 GLU A O 1
ATOM 683 N N . ILE A 1 94 ? -10.304 -4.294 21.407 1.00 91.00 94 ILE A N 1
ATOM 684 C CA . ILE A 1 94 ? -9.458 -3.088 21.376 1.00 91.00 94 ILE A CA 1
ATOM 685 C C . ILE A 1 94 ? -8.867 -2.802 22.760 1.00 91.00 94 ILE A C 1
ATOM 687 O O . ILE A 1 94 ? -7.680 -2.505 22.875 1.00 91.00 94 ILE A O 1
ATOM 691 N N . PHE A 1 95 ? -9.684 -2.912 23.811 1.00 91.56 95 PHE A N 1
ATOM 692 C CA . PHE A 1 95 ? -9.275 -2.623 25.185 1.00 91.56 95 PHE A CA 1
ATOM 693 C C . PHE A 1 95 ? -8.792 -3.858 25.954 1.00 91.56 95 PHE A C 1
ATOM 695 O O . PHE A 1 95 ? -8.538 -3.768 27.156 1.00 91.56 95 PHE A O 1
ATOM 702 N N . HIS A 1 96 ? -8.644 -5.011 25.292 1.00 93.12 96 HIS A N 1
ATOM 703 C CA . HIS A 1 96 ? -8.081 -6.191 25.937 1.00 93.12 96 HIS A CA 1
ATOM 704 C C . HIS A 1 96 ? -6.629 -5.904 26.371 1.00 93.12 96 HIS A C 1
ATOM 706 O O . HIS A 1 96 ? -5.866 -5.349 25.573 1.00 93.12 96 HIS A O 1
ATOM 712 N N . PRO A 1 97 ? -6.194 -6.305 27.584 1.00 93.31 97 PRO A N 1
ATOM 713 C CA . PRO A 1 97 ? -4.845 -6.012 28.074 1.00 93.31 97 PRO A CA 1
ATOM 714 C C . PRO A 1 97 ? -3.739 -6.460 27.118 1.00 93.31 97 PRO A C 1
ATOM 716 O O . PRO A 1 97 ? -2.781 -5.728 26.892 1.00 93.31 97 PRO A O 1
ATOM 719 N N . THR A 1 98 ? -3.891 -7.636 26.503 1.00 91.88 98 THR A N 1
ATOM 720 C CA . THR A 1 98 ? -2.934 -8.145 25.511 1.00 91.88 98 THR A CA 1
ATOM 721 C C . THR A 1 98 ? -2.897 -7.281 24.253 1.00 91.88 98 THR A C 1
ATOM 723 O O . THR A 1 98 ? -1.812 -7.024 23.742 1.00 91.88 98 THR A O 1
ATOM 726 N N . THR A 1 99 ? -4.041 -6.798 23.768 1.00 91.94 99 THR A N 1
ATOM 727 C CA . THR A 1 99 ? -4.096 -5.909 22.601 1.00 91.94 99 THR A CA 1
ATOM 728 C C . THR A 1 99 ? -3.417 -4.590 22.919 1.00 91.94 99 THR A C 1
ATOM 730 O O . THR A 1 99 ? -2.499 -4.192 22.216 1.00 91.94 99 THR A O 1
ATOM 733 N N . LEU A 1 100 ? -3.781 -3.944 24.028 1.00 92.50 100 LEU A N 1
ATOM 734 C CA . LEU A 1 100 ? -3.172 -2.674 24.422 1.00 92.50 100 LEU A CA 1
ATOM 735 C C . LEU A 1 100 ? -1.662 -2.811 24.661 1.00 92.50 100 LEU A C 1
ATOM 737 O O . LEU A 1 100 ? -0.901 -1.979 24.185 1.00 92.50 100 LEU A O 1
ATOM 741 N N . ALA A 1 101 ? -1.208 -3.884 25.311 1.00 91.44 101 ALA A N 1
ATOM 742 C CA . ALA A 1 101 ? 0.216 -4.107 25.563 1.00 91.44 101 ALA A CA 1
ATOM 743 C C . ALA A 1 101 ? 1.060 -4.264 24.283 1.00 91.44 101 ALA A C 1
ATOM 745 O O . ALA A 1 101 ? 2.255 -3.991 24.316 1.00 91.44 101 ALA A O 1
ATOM 746 N N . ASN A 1 102 ? 0.461 -4.711 23.173 1.00 89.81 102 ASN A N 1
ATOM 747 C CA . ASN A 1 102 ? 1.179 -4.982 21.920 1.00 89.81 102 ASN A CA 1
ATOM 748 C C . ASN A 1 102 ? 0.878 -3.969 20.804 1.00 89.81 102 ASN A C 1
ATOM 750 O O . ASN A 1 102 ? 1.636 -3.885 19.844 1.00 89.81 102 ASN A O 1
ATOM 754 N N . CYS A 1 103 ? -0.228 -3.231 20.903 1.00 90.38 103 CYS A N 1
ATOM 755 C CA . CYS A 1 103 ? -0.764 -2.415 19.814 1.00 90.38 103 CYS A CA 1
ATOM 756 C C . CYS A 1 103 ? -0.983 -0.944 20.202 1.00 90.38 103 CYS A C 1
ATOM 758 O O . CYS A 1 103 ? -1.336 -0.143 19.339 1.00 90.38 103 CYS A O 1
ATOM 760 N N . LEU A 1 104 ? -0.846 -0.563 21.478 1.00 90.62 104 LEU A N 1
ATOM 761 C CA . LEU A 1 104 ? -1.011 0.826 21.909 1.00 90.62 104 LEU A CA 1
ATOM 762 C C . LEU A 1 104 ? 0.260 1.632 21.631 1.00 90.62 104 LEU A C 1
ATOM 764 O O . LEU A 1 104 ? 1.349 1.281 22.077 1.00 90.62 104 LEU A O 1
ATOM 768 N N . HIS A 1 105 ? 0.097 2.766 20.959 1.00 87.56 105 HIS A N 1
ATOM 769 C CA . HIS A 1 105 ? 1.171 3.709 20.678 1.00 87.56 105 HIS A CA 1
ATOM 770 C C . HIS A 1 105 ? 0.746 5.133 21.048 1.00 87.56 105 HIS A C 1
ATOM 772 O O . HIS A 1 105 ? -0.443 5.459 21.064 1.00 87.56 105 HIS A O 1
ATOM 778 N N . ALA A 1 106 ? 1.726 6.003 21.286 1.00 84.19 106 ALA A N 1
ATOM 779 C CA . ALA A 1 106 ? 1.528 7.430 21.523 1.00 84.19 106 ALA A CA 1
ATOM 780 C C . ALA A 1 106 ? 2.340 8.244 20.507 1.00 84.19 106 ALA A C 1
ATOM 782 O O . ALA A 1 106 ? 3.444 7.858 20.134 1.00 84.19 106 ALA A O 1
ATOM 783 N N . THR A 1 107 ? 1.785 9.356 20.024 1.00 73.75 107 THR A N 1
ATOM 784 C CA . THR A 1 107 ? 2.486 10.297 19.121 1.00 73.75 107 THR A CA 1
ATOM 785 C C . THR A 1 107 ? 2.998 11.526 19.854 1.00 73.75 107 THR A C 1
ATOM 787 O O . THR A 1 107 ? 4.047 12.059 19.520 1.00 73.75 107 THR A O 1
ATOM 790 N N . HIS A 1 108 ? 2.247 11.983 20.848 1.00 75.44 108 HIS A N 1
ATOM 791 C CA . HIS A 1 108 ? 2.585 13.110 21.708 1.00 75.44 108 HIS A CA 1
ATOM 792 C C . HIS A 1 108 ? 1.930 12.911 23.081 1.00 75.44 108 HIS A C 1
ATOM 794 O O . HIS A 1 108 ? 0.968 12.136 23.184 1.00 75.44 108 HIS A O 1
ATOM 800 N N . PRO A 1 109 ? 2.400 13.605 24.134 1.00 81.06 109 PRO A N 1
ATOM 801 C CA . PRO A 1 109 ? 1.783 13.539 25.454 1.00 81.06 109 PRO A CA 1
ATOM 802 C C . PRO A 1 109 ? 0.266 13.762 25.378 1.00 81.06 109 PRO A C 1
ATOM 804 O O . PRO A 1 109 ? -0.204 14.653 24.668 1.00 81.06 109 PRO A O 1
ATOM 807 N N . GLY A 1 110 ? -0.500 12.909 26.060 1.00 77.62 110 GLY A N 1
ATOM 808 C CA . GLY A 1 110 ? -1.966 12.965 26.069 1.00 77.62 110 GLY A CA 1
ATOM 809 C C . GLY A 1 110 ? -2.671 12.373 24.840 1.00 77.62 110 GLY A C 1
ATOM 810 O O . GLY A 1 110 ? -3.896 12.419 24.792 1.00 77.62 110 GLY A O 1
ATOM 811 N N . SER A 1 111 ? -1.947 11.798 23.869 1.00 80.50 111 SER A N 1
ATOM 812 C CA . SER A 1 111 ? -2.544 11.036 22.758 1.00 80.50 111 SER A CA 1
ATOM 813 C C . SER A 1 111 ? -2.197 9.558 22.819 1.00 80.50 111 SER A C 1
ATOM 815 O O . SER A 1 111 ? -1.080 9.183 23.173 1.00 80.50 111 SER A O 1
ATOM 817 N N . ALA A 1 112 ? -3.153 8.733 22.407 1.00 82.19 112 ALA A N 1
ATOM 818 C CA . ALA A 1 112 ? -2.965 7.308 22.213 1.00 82.19 112 ALA A CA 1
ATOM 819 C C . ALA A 1 112 ? -3.772 6.845 20.998 1.00 82.19 112 ALA A C 1
ATOM 821 O O . ALA A 1 112 ? -4.840 7.381 20.702 1.00 82.19 112 ALA A O 1
ATOM 822 N N . TYR A 1 113 ? -3.268 5.836 20.303 1.00 83.88 113 TYR A N 1
ATOM 823 C CA . TYR A 1 113 ? -4.004 5.110 19.274 1.00 83.88 113 TYR A CA 1
ATOM 824 C C . TYR A 1 113 ? -3.556 3.652 19.267 1.00 83.88 113 TYR A C 1
ATOM 826 O O . TYR A 1 113 ? -2.437 3.326 19.665 1.00 83.88 113 TYR A O 1
ATOM 834 N N . VAL A 1 114 ? -4.443 2.772 18.806 1.00 87.38 114 VAL A N 1
ATOM 835 C CA . VAL A 1 114 ? -4.198 1.330 18.729 1.00 87.38 114 VAL A 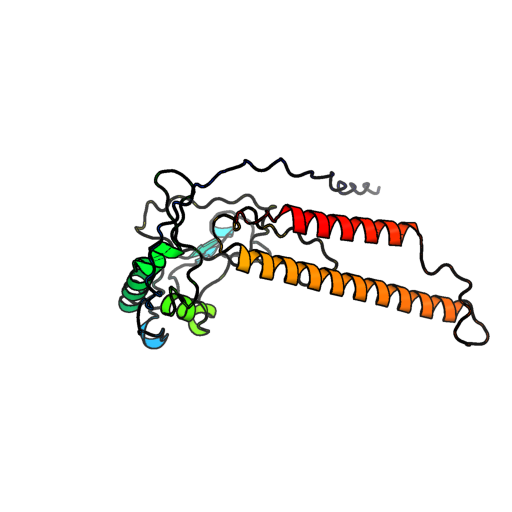CA 1
ATOM 836 C C . VAL A 1 114 ? -3.929 0.956 17.270 1.00 87.38 114 VAL A C 1
ATOM 838 O O . VAL A 1 114 ? -4.764 1.211 16.402 1.00 87.38 114 VAL A O 1
ATOM 841 N N . ARG A 1 115 ? -2.755 0.389 16.975 1.00 85.50 115 ARG A N 1
ATOM 842 C CA . ARG A 1 115 ? -2.316 -0.006 15.626 1.00 85.50 115 ARG A CA 1
ATOM 843 C C . ARG A 1 115 ? -1.663 -1.388 15.657 1.00 85.50 115 ARG A C 1
ATOM 845 O O . ARG A 1 115 ? -1.090 -1.783 16.657 1.00 85.50 115 ARG A O 1
ATOM 852 N N . GLY A 1 116 ? -1.754 -2.128 14.551 1.00 84.12 116 GLY A N 1
ATOM 853 C CA . GLY A 1 116 ? -1.167 -3.470 14.468 1.00 84.12 116 GLY A CA 1
ATOM 854 C C . GLY A 1 116 ? -2.038 -4.554 15.103 1.00 84.12 116 GLY A C 1
ATOM 855 O O . GLY A 1 116 ? -1.520 -5.584 15.524 1.00 84.12 116 GLY A O 1
ATOM 856 N N . MET A 1 117 ? -3.359 -4.339 15.147 1.00 87.31 117 MET A N 1
ATOM 857 C CA . MET A 1 117 ? -4.359 -5.313 15.601 1.00 87.31 117 MET A CA 1
ATOM 858 C C . MET A 1 117 ? -4.488 -6.487 14.613 1.00 87.31 117 MET A C 1
ATOM 860 O O . MET A 1 117 ? -5.480 -6.632 13.906 1.00 87.31 117 MET A O 1
ATOM 864 N N . ALA A 1 118 ? -3.435 -7.296 14.519 1.00 87.44 118 ALA A N 1
ATOM 865 C CA . ALA A 1 118 ? -3.387 -8.514 13.719 1.00 87.44 118 ALA A CA 1
ATOM 866 C C . ALA A 1 118 ? -4.404 -9.556 14.237 1.00 87.44 118 ALA A C 1
ATOM 868 O O . ALA A 1 118 ? -4.812 -9.463 15.399 1.00 87.44 118 ALA A O 1
ATOM 869 N N . PRO A 1 119 ? -4.742 -10.611 13.461 1.00 90.31 119 PRO A N 1
ATOM 870 C CA . PRO A 1 119 ? -5.645 -11.684 13.907 1.00 90.31 119 PRO A CA 1
ATOM 871 C C . PRO A 1 119 ? -5.296 -12.279 15.277 1.00 90.31 119 PRO A C 1
ATOM 873 O O . PRO A 1 119 ? -6.164 -12.728 16.014 1.00 90.31 119 PRO A O 1
ATOM 876 N N . ARG A 1 120 ? -4.008 -12.263 15.639 1.00 89.69 120 ARG A N 1
ATOM 877 C CA . ARG A 1 120 ? -3.513 -12.713 16.944 1.00 89.69 120 ARG A CA 1
ATOM 878 C C . ARG A 1 120 ? -4.046 -11.887 18.120 1.00 89.69 120 ARG A C 1
ATOM 880 O O . ARG A 1 120 ? -4.204 -12.428 19.210 1.00 89.69 120 ARG A O 1
ATOM 887 N N . TYR A 1 121 ? -4.262 -10.592 17.908 1.00 90.94 121 TYR A N 1
ATOM 888 C CA . TYR A 1 121 ? -4.636 -9.621 18.936 1.00 90.94 121 TYR A CA 1
ATOM 889 C C . TYR A 1 121 ? -6.072 -9.120 18.799 1.00 90.94 121 TYR A C 1
ATOM 891 O O . TYR A 1 121 ? -6.613 -8.617 19.770 1.00 90.94 121 TYR A O 1
ATOM 899 N N . ALA A 1 122 ? -6.691 -9.223 17.625 1.00 92.25 122 ALA A N 1
ATOM 900 C CA . ALA A 1 122 ? -8.071 -8.791 17.418 1.00 92.25 122 ALA A CA 1
ATOM 901 C C . ALA A 1 122 ? -8.740 -9.614 16.300 1.00 92.25 122 ALA A C 1
ATOM 903 O O . ALA A 1 122 ? -8.950 -9.103 15.197 1.00 92.25 122 ALA A O 1
ATOM 904 N N . PRO A 1 123 ? -8.995 -10.917 16.525 1.00 93.88 123 PRO A N 1
ATOM 905 C CA . PRO A 1 123 ? -9.559 -11.795 15.504 1.00 93.88 123 PRO A CA 1
ATOM 906 C C . PRO A 1 123 ? -10.954 -11.352 15.050 1.00 93.88 123 PRO A C 1
ATOM 908 O O . PRO A 1 123 ? -11.219 -11.362 13.853 1.00 93.88 123 PRO A O 1
ATOM 911 N N . PHE A 1 124 ? -11.828 -10.902 15.955 1.00 94.94 124 PHE A N 1
ATOM 912 C CA . PHE A 1 124 ? -13.160 -10.426 15.581 1.00 94.94 124 PHE A CA 1
ATOM 913 C C . PHE A 1 124 ? -13.091 -9.153 14.732 1.00 94.94 124 PHE A C 1
ATOM 915 O O . PHE A 1 124 ? -13.761 -9.066 13.705 1.00 94.94 124 PHE A O 1
ATOM 922 N N . VAL A 1 125 ? -12.274 -8.170 15.136 1.00 92.62 125 VAL A N 1
ATOM 923 C CA . VAL A 1 125 ? -12.079 -6.931 14.362 1.00 92.62 125 VAL A CA 1
ATOM 924 C C . VAL A 1 125 ? -11.452 -7.245 13.003 1.00 92.62 125 VAL A C 1
ATOM 926 O O . VAL A 1 125 ? -11.849 -6.668 11.994 1.00 92.62 125 VAL A O 1
ATOM 929 N N . HIS A 1 126 ? -10.500 -8.177 12.955 1.00 92.12 126 HIS A N 1
ATOM 930 C CA . HIS A 1 126 ? -9.912 -8.637 11.704 1.00 92.12 126 HIS A CA 1
ATOM 931 C C . HIS A 1 126 ? -10.962 -9.263 10.776 1.00 92.12 126 HIS A C 1
ATOM 933 O O . HIS A 1 126 ? -11.056 -8.855 9.618 1.00 92.12 126 HIS A O 1
ATOM 939 N N . ASP A 1 127 ? -11.760 -10.211 11.272 1.00 93.88 127 ASP A N 1
ATOM 940 C CA . ASP A 1 127 ? -12.791 -10.897 10.487 1.00 93.88 127 ASP A CA 1
ATOM 941 C C . ASP A 1 127 ? -13.872 -9.924 9.998 1.00 93.88 127 ASP A C 1
ATOM 943 O O . ASP A 1 127 ? -14.294 -10.005 8.845 1.00 93.88 127 ASP A O 1
ATOM 947 N N . PHE A 1 128 ? -14.264 -8.955 10.833 1.00 92.94 128 PHE A N 1
ATOM 948 C CA . PHE A 1 128 ? -15.171 -7.874 10.448 1.00 92.94 128 PHE A CA 1
ATOM 949 C C . PHE A 1 128 ? -14.657 -7.114 9.218 1.00 92.94 128 PHE A C 1
ATOM 951 O O . PHE A 1 128 ? -15.383 -6.965 8.239 1.00 92.94 128 PHE A O 1
ATOM 958 N N . TRP A 1 129 ? -13.392 -6.689 9.210 1.00 88.88 129 TRP A N 1
ATOM 959 C CA . TRP A 1 129 ? -12.837 -5.927 8.084 1.00 88.88 129 TRP A CA 1
ATOM 960 C C . TRP A 1 129 ? -12.538 -6.758 6.830 1.00 88.88 129 TRP A C 1
ATOM 962 O O . TRP A 1 129 ? -12.316 -6.182 5.766 1.00 88.88 129 TRP A O 1
ATOM 972 N N . HIS A 1 130 ? -12.554 -8.087 6.933 1.00 91.12 130 HIS A N 1
ATOM 973 C CA . HIS A 1 130 ? -12.380 -9.002 5.801 1.00 91.12 130 HIS A CA 1
ATOM 974 C C . HIS A 1 130 ? -13.698 -9.637 5.330 1.00 91.12 130 HIS A C 1
ATOM 976 O O . HIS A 1 130 ? -13.689 -10.442 4.397 1.00 91.12 130 HIS A O 1
ATOM 982 N N . SER A 1 131 ? -14.831 -9.283 5.942 1.00 92.88 131 SER A N 1
ATOM 983 C CA . SER A 1 131 ? -16.149 -9.783 5.549 1.00 92.88 131 SER A CA 1
ATOM 984 C C . SER A 1 131 ? -16.585 -9.188 4.201 1.00 92.88 131 SER A C 1
ATOM 986 O O . SER A 1 131 ? -16.590 -7.963 4.046 1.00 92.88 131 SER A O 1
ATOM 988 N N . PRO A 1 132 ? -17.011 -10.020 3.229 1.00 93.94 132 PRO A N 1
ATOM 989 C CA . PRO A 1 132 ? -17.579 -9.542 1.968 1.00 93.94 132 PRO A CA 1
ATOM 990 C C . PRO A 1 132 ? -18.785 -8.616 2.160 1.00 93.94 132 PRO A C 1
ATOM 992 O O . PRO A 1 132 ? -18.946 -7.658 1.412 1.00 93.94 132 PRO A O 1
ATOM 995 N N . GLU A 1 133 ? -19.613 -8.876 3.173 1.00 94.44 133 GLU A N 1
ATOM 996 C CA . GLU A 1 133 ? -20.784 -8.070 3.515 1.00 94.44 133 GLU A CA 1
ATOM 997 C C . GLU A 1 133 ? -20.380 -6.666 3.964 1.00 94.44 133 GLU A C 1
ATOM 999 O O . GLU A 1 133 ? -20.980 -5.688 3.529 1.00 94.44 133 GLU A O 1
ATOM 1004 N N . VAL A 1 134 ? -19.330 -6.554 4.782 1.00 90.94 134 VAL A N 1
ATOM 1005 C CA . VAL A 1 134 ? -18.780 -5.261 5.214 1.00 90.94 134 VAL A CA 1
ATOM 1006 C C . VAL A 1 134 ? -18.144 -4.524 4.045 1.00 90.94 134 VAL A C 1
ATOM 1008 O O . VAL A 1 134 ? -18.395 -3.337 3.865 1.00 90.94 134 VAL A O 1
ATOM 1011 N N . LEU A 1 135 ? -17.361 -5.223 3.220 1.00 87.81 135 LEU A N 1
ATOM 1012 C CA . LEU A 1 135 ? -16.700 -4.636 2.052 1.00 87.81 135 LEU A CA 1
ATOM 1013 C C . LEU A 1 135 ? -17.690 -4.179 0.969 1.00 87.81 135 LEU A C 1
ATOM 1015 O O . LEU A 1 135 ? -17.366 -3.286 0.188 1.00 87.81 135 LEU A O 1
ATOM 1019 N N . ALA A 1 136 ? -18.887 -4.765 0.924 1.00 89.19 136 ALA A N 1
ATOM 1020 C CA . ALA A 1 136 ? -19.970 -4.330 0.047 1.00 89.19 136 ALA A CA 1
ATOM 1021 C C . ALA A 1 136 ? -20.696 -3.069 0.557 1.00 89.19 136 ALA A C 1
ATOM 1023 O O . ALA A 1 136 ? -21.460 -2.464 -0.198 1.00 89.19 136 ALA A O 1
ATOM 1024 N N . ILE A 1 137 ? -20.482 -2.666 1.816 1.00 86.81 137 ILE A N 1
ATOM 1025 C CA . ILE A 1 137 ? -21.136 -1.512 2.435 1.00 86.81 137 ILE A CA 1
ATOM 1026 C C . ILE A 1 137 ? -20.241 -0.269 2.352 1.00 86.81 137 ILE A C 1
ATOM 1028 O O . ILE A 1 137 ? -19.105 -0.249 2.820 1.00 86.81 137 ILE A O 1
ATOM 1032 N N . GLY A 1 138 ? -20.816 0.827 1.855 1.00 72.62 138 GLY A N 1
ATOM 1033 C CA . GLY A 1 138 ? -20.218 2.160 1.912 1.00 72.62 138 GLY A CA 1
ATOM 1034 C C . GLY A 1 138 ? -19.430 2.552 0.662 1.00 72.62 138 GLY A C 1
ATOM 1035 O O . GLY A 1 138 ? -19.604 2.000 -0.420 1.00 72.62 138 GLY A O 1
ATOM 1036 N N . GLY A 1 139 ? -18.595 3.576 0.813 1.00 70.50 139 GLY A N 1
ATOM 1037 C CA . GLY A 1 139 ? -17.718 4.092 -0.231 1.00 70.50 139 GLY A CA 1
ATOM 1038 C C . GLY A 1 139 ? -16.387 4.517 0.375 1.00 70.50 139 GLY A C 1
ATOM 1039 O O . GLY A 1 139 ? -16.307 4.827 1.563 1.00 70.50 139 GLY A O 1
ATOM 1040 N N . ALA A 1 140 ? -15.333 4.521 -0.435 1.00 68.44 140 ALA A N 1
ATOM 1041 C CA . ALA A 1 140 ? -14.013 4.974 -0.021 1.00 68.44 140 ALA A CA 1
ATOM 1042 C C . ALA A 1 140 ? -13.680 6.307 -0.692 1.00 68.44 140 ALA A C 1
ATOM 1044 O O . ALA A 1 140 ? -14.001 6.531 -1.859 1.00 68.44 140 ALA A O 1
ATOM 1045 N N . VAL A 1 141 ? -12.984 7.174 0.039 1.00 75.06 141 VAL A N 1
ATOM 1046 C CA . VAL A 1 141 ? -12.323 8.337 -0.554 1.00 75.06 141 VAL A CA 1
ATOM 1047 C C . VAL A 1 141 ? -10.914 7.913 -0.941 1.00 75.06 141 VAL A C 1
ATOM 1049 O O . VAL A 1 141 ? -10.139 7.465 -0.096 1.00 75.06 141 VAL A O 1
ATOM 1052 N N . ILE A 1 142 ? -10.582 8.055 -2.221 1.00 77.56 142 ILE A N 1
ATOM 1053 C CA . ILE A 1 142 ? -9.216 7.868 -2.706 1.00 77.56 142 ILE A CA 1
ATOM 1054 C C . ILE A 1 142 ? -8.530 9.227 -2.684 1.00 77.56 142 ILE A C 1
ATOM 1056 O O . ILE A 1 142 ? -8.987 10.176 -3.318 1.00 77.56 142 ILE A O 1
ATOM 1060 N N . LEU A 1 143 ? -7.419 9.300 -1.959 1.00 81.69 143 LEU A N 1
ATOM 1061 C CA . LEU A 1 143 ? -6.557 10.471 -1.911 1.00 81.69 143 LEU A CA 1
ATOM 1062 C C . LEU A 1 143 ? -5.163 10.103 -2.409 1.00 81.69 143 LEU A C 1
ATOM 1064 O O . LEU A 1 143 ? -4.615 9.057 -2.055 1.00 81.69 143 LEU A O 1
ATOM 1068 N N . GLN A 1 144 ? -4.580 10.978 -3.222 1.00 83.44 144 GLN A N 1
ATOM 1069 C CA . GLN A 1 144 ? -3.184 10.855 -3.609 1.00 83.44 144 GLN A CA 1
ATOM 1070 C C . GLN A 1 144 ? -2.314 11.342 -2.447 1.00 83.44 144 GLN A C 1
ATOM 1072 O O . GLN A 1 144 ? -2.168 12.543 -2.203 1.00 83.44 144 GLN A O 1
ATOM 1077 N N . GLY A 1 145 ? -1.755 10.387 -1.700 1.00 82.44 145 GLY A N 1
ATOM 1078 C CA . GLY A 1 145 ? -0.840 10.681 -0.600 1.00 82.44 145 GLY A CA 1
ATOM 1079 C C . GLY A 1 145 ? 0.347 11.523 -1.074 1.00 82.44 145 GLY A C 1
ATOM 1080 O O . GLY A 1 145 ? 0.780 11.379 -2.210 1.00 82.44 145 GLY A O 1
ATOM 1081 N N . ARG A 1 146 ? 0.869 12.396 -0.202 1.00 81.81 146 ARG A N 1
ATOM 1082 C CA . ARG A 1 146 ? 1.958 13.372 -0.456 1.00 81.81 146 ARG A CA 1
ATOM 1083 C C . ARG A 1 146 ? 1.615 14.567 -1.355 1.00 81.81 146 ARG A C 1
ATOM 1085 O O . ARG A 1 146 ? 2.303 15.573 -1.250 1.00 81.81 146 ARG A O 1
ATOM 1092 N N . TYR A 1 147 ? 0.574 14.484 -2.181 1.00 84.38 147 TYR A N 1
ATOM 1093 C CA . TYR A 1 147 ? 0.201 15.562 -3.111 1.00 84.38 147 TYR A CA 1
ATOM 1094 C C . TYR A 1 147 ? -1.048 16.331 -2.683 1.00 84.38 147 TYR A C 1
ATOM 1096 O O . TYR A 1 147 ? -1.241 17.466 -3.108 1.00 84.38 147 TYR A O 1
ATOM 1104 N N . ILE A 1 148 ? -1.892 15.722 -1.848 1.00 82.25 148 ILE A N 1
ATOM 1105 C CA . ILE A 1 148 ? -3.111 16.345 -1.334 1.00 82.25 148 ILE A CA 1
ATOM 1106 C C . ILE A 1 148 ? -2.917 16.704 0.138 1.00 82.25 148 ILE A C 1
ATOM 1108 O O . ILE A 1 148 ? -2.783 15.823 0.999 1.00 82.25 148 ILE A O 1
ATOM 1112 N N . GLU A 1 149 ? -2.946 18.004 0.425 1.00 81.06 149 GLU A N 1
ATOM 1113 C CA . GLU A 1 149 ? -3.098 18.509 1.786 1.00 81.06 149 GLU A CA 1
ATOM 1114 C C . GLU A 1 149 ? -4.477 18.108 2.316 1.00 81.06 149 GLU A C 1
ATOM 1116 O O . GLU A 1 149 ? -5.508 18.376 1.701 1.00 81.06 149 GLU A O 1
ATOM 1121 N N . HIS A 1 150 ? -4.501 17.420 3.453 1.00 83.81 150 HIS A N 1
ATOM 1122 C CA . HIS A 1 150 ? -5.730 16.970 4.092 1.00 83.81 150 HIS A CA 1
ATOM 1123 C C . HIS A 1 150 ? -5.587 17.060 5.609 1.00 83.81 150 HIS A C 1
ATOM 1125 O O . HIS A 1 150 ? -4.484 17.005 6.153 1.00 83.81 150 HIS A O 1
ATOM 1131 N N . THR A 1 151 ? -6.717 17.189 6.301 1.00 82.88 151 THR A N 1
ATOM 1132 C CA . THR A 1 151 ? -6.763 17.246 7.762 1.00 82.88 151 THR A CA 1
ATOM 1133 C C . THR A 1 151 ? -7.946 16.446 8.287 1.00 82.88 151 THR A C 1
ATOM 1135 O O . THR A 1 151 ? -9.012 16.415 7.672 1.00 82.88 151 THR A O 1
ATOM 1138 N N . ALA A 1 152 ? -7.760 15.789 9.430 1.00 79.19 152 ALA A N 1
ATOM 1139 C CA . ALA A 1 152 ? -8.836 15.140 10.160 1.00 79.19 152 ALA A CA 1
ATOM 1140 C C . ALA A 1 152 ? -9.220 16.032 11.343 1.00 79.19 152 ALA A C 1
ATOM 1142 O O . ALA A 1 152 ? -8.462 16.157 12.304 1.00 79.19 152 ALA A O 1
ATOM 1143 N N . LEU A 1 153 ? -10.405 16.644 11.284 1.00 78.88 153 LEU A N 1
ATOM 1144 C CA . LEU A 1 153 ? -10.895 17.494 12.370 1.00 78.88 153 LEU A CA 1
ATOM 1145 C C . LEU A 1 153 ? -11.046 16.688 13.675 1.00 78.88 153 LEU A C 1
ATOM 1147 O O . LEU A 1 153 ? -11.368 15.495 13.618 1.00 78.88 153 LEU A O 1
ATOM 1151 N N . PRO A 1 154 ? -10.848 17.295 14.857 1.00 73.88 154 PRO A N 1
ATOM 1152 C CA . PRO A 1 154 ? -11.142 16.643 16.129 1.00 73.88 154 PRO A CA 1
ATOM 1153 C C . PRO A 1 154 ? -12.604 16.181 16.212 1.00 73.88 154 PRO A C 1
ATOM 1155 O O . PRO A 1 154 ? -13.512 16.869 15.747 1.00 73.88 154 PRO A O 1
ATOM 1158 N N . THR A 1 155 ? -12.846 15.018 16.813 1.00 73.19 155 THR A N 1
ATOM 1159 C CA . THR A 1 155 ? -14.201 14.526 17.102 1.00 73.19 155 THR A CA 1
ATOM 1160 C C . THR A 1 155 ? -14.769 15.260 18.311 1.00 73.19 155 THR A C 1
ATOM 1162 O O . THR A 1 155 ? -14.523 14.865 19.447 1.00 73.19 155 THR A O 1
ATOM 1165 N N . THR A 1 156 ? -15.503 16.349 18.094 1.00 76.25 156 THR A N 1
ATOM 1166 C CA . THR A 1 156 ? -16.136 17.108 19.191 1.00 76.25 156 THR A CA 1
ATOM 1167 C C . THR A 1 156 ? -17.578 16.684 19.460 1.00 76.25 156 THR A C 1
ATOM 1169 O O . THR A 1 156 ? -18.080 16.881 20.560 1.00 76.25 156 THR A O 1
ATOM 1172 N N . ASN A 1 157 ? -18.248 16.090 18.472 1.00 76.94 157 ASN A N 1
ATOM 1173 C CA . ASN A 1 157 ? -19.674 15.759 18.502 1.00 76.94 157 ASN A CA 1
ATOM 1174 C C . ASN A 1 157 ? -19.971 14.265 18.715 1.00 76.94 157 ASN A C 1
ATOM 1176 O O . ASN A 1 157 ? -21.136 13.880 18.759 1.00 76.94 157 ASN A O 1
ATOM 1180 N N . MET A 1 158 ? -18.946 13.417 18.813 1.00 70.75 158 MET A N 1
ATOM 1181 C CA . MET A 1 158 ? -19.106 11.977 18.997 1.00 70.75 158 MET A CA 1
ATOM 1182 C C . MET A 1 158 ? -18.012 11.418 19.909 1.00 70.75 158 MET A C 1
ATOM 1184 O O . MET A 1 158 ? -16.883 11.911 19.859 1.00 70.75 158 MET A O 1
ATOM 1188 N N . PRO A 1 159 ? -18.320 10.396 20.726 1.00 70.06 159 PRO A N 1
ATOM 1189 C CA . PRO A 1 159 ? -17.360 9.859 21.685 1.00 70.06 159 PRO A CA 1
ATOM 1190 C C . PRO A 1 159 ? -16.204 9.113 21.006 1.00 70.06 159 PRO A C 1
ATOM 1192 O O . PRO A 1 159 ? -15.102 9.088 21.543 1.00 70.06 159 PRO A O 1
ATOM 1195 N N . GLU A 1 160 ? -16.439 8.502 19.839 1.00 73.56 160 GLU A N 1
ATOM 1196 C CA . GLU A 1 160 ? -15.471 7.635 19.159 1.00 73.56 160 GLU A CA 1
ATOM 1197 C C . GLU A 1 160 ? -15.589 7.786 17.636 1.00 73.56 160 GLU A C 1
ATOM 1199 O O . GLU A 1 160 ? -16.694 7.833 17.094 1.00 73.56 160 GLU A O 1
ATOM 1204 N N . ARG A 1 161 ? -14.449 7.828 16.935 1.00 77.19 161 ARG A N 1
ATOM 1205 C CA . ARG A 1 161 ? -14.370 7.750 15.469 1.00 77.19 161 ARG A CA 1
ATOM 1206 C C . ARG A 1 161 ? -13.338 6.712 15.075 1.00 77.19 161 ARG A C 1
ATOM 1208 O O . ARG A 1 161 ? -12.178 6.805 15.470 1.00 77.19 161 ARG A O 1
ATOM 1215 N N . ILE A 1 162 ? -13.762 5.761 14.253 1.00 72.81 162 ILE A N 1
ATOM 1216 C CA . ILE A 1 162 ? -12.890 4.754 13.655 1.00 72.81 162 ILE A CA 1
ATOM 1217 C C . ILE A 1 162 ? -12.628 5.175 12.209 1.00 72.81 162 ILE A C 1
ATOM 1219 O O . ILE A 1 162 ? -13.547 5.555 11.486 1.00 72.81 162 ILE A O 1
ATOM 1223 N N . THR A 1 163 ? -11.368 5.136 11.789 1.00 75.50 163 THR A N 1
ATOM 1224 C CA . THR A 1 163 ? -10.959 5.432 10.414 1.00 75.50 163 THR A CA 1
ATOM 1225 C C . THR A 1 163 ? -10.052 4.321 9.922 1.00 75.50 163 THR A C 1
ATOM 1227 O O . THR A 1 163 ? -9.185 3.855 10.660 1.00 75.50 163 THR A O 1
ATOM 1230 N N . ILE A 1 164 ? -10.238 3.928 8.664 1.00 74.69 164 ILE A N 1
ATOM 1231 C CA . ILE A 1 164 ? -9.370 2.980 7.977 1.00 74.69 164 ILE A CA 1
ATOM 1232 C C . ILE A 1 164 ? -8.729 3.669 6.799 1.00 74.69 164 ILE A C 1
ATOM 1234 O O . ILE A 1 164 ? -9.383 4.376 6.037 1.00 74.69 164 ILE A O 1
ATOM 1238 N N . VAL A 1 165 ? -7.433 3.429 6.666 1.00 78.62 165 VAL A N 1
ATOM 1239 C CA . VAL A 1 165 ? -6.644 3.901 5.543 1.00 78.62 165 VAL A CA 1
ATOM 1240 C C . VAL A 1 165 ? -5.900 2.703 4.982 1.00 78.62 165 VAL A C 1
ATOM 1242 O O . VAL A 1 165 ? -5.043 2.130 5.655 1.00 78.62 165 VAL A O 1
ATOM 1245 N N . THR A 1 166 ? -6.227 2.349 3.745 1.00 82.19 166 THR A N 1
ATOM 1246 C CA . THR A 1 166 ? -5.472 1.373 2.961 1.00 82.19 166 THR A CA 1
ATOM 1247 C C . THR A 1 166 ? -4.668 2.132 1.923 1.00 82.19 166 THR A C 1
ATOM 1249 O O . THR A 1 166 ? -5.230 2.789 1.048 1.00 82.19 166 THR A O 1
ATOM 1252 N N . SER A 1 167 ? -3.346 2.063 2.037 1.00 85.12 167 SER A N 1
ATOM 1253 C CA . SER A 1 167 ? -2.449 2.673 1.061 1.00 85.12 167 SER A CA 1
ATOM 1254 C C . SER A 1 167 ? -2.298 1.766 -0.153 1.00 85.12 167 SER A C 1
ATOM 1256 O O . SER A 1 167 ? -2.086 0.561 -0.017 1.00 85.12 167 SER A O 1
ATOM 1258 N N . PHE A 1 168 ? -2.351 2.362 -1.339 1.00 87.19 168 PHE A N 1
ATOM 1259 C CA . PHE A 1 168 ? -2.083 1.685 -2.602 1.00 87.19 168 PHE A CA 1
ATOM 1260 C C . PHE A 1 168 ? -0.796 2.215 -3.222 1.00 87.19 168 PHE A C 1
ATOM 1262 O O . PHE A 1 168 ? -0.390 3.351 -2.981 1.00 87.19 168 PHE A O 1
ATOM 1269 N N . ARG A 1 169 ? -0.189 1.385 -4.065 1.00 88.44 169 ARG A N 1
ATOM 1270 C CA . ARG A 1 169 ? 0.938 1.744 -4.925 1.00 88.44 169 ARG A CA 1
ATOM 1271 C C . ARG A 1 169 ? 0.546 1.581 -6.394 1.00 88.44 169 ARG A C 1
ATOM 1273 O O . ARG A 1 169 ? -0.404 0.841 -6.679 1.00 88.44 169 ARG A O 1
ATOM 1280 N N . PRO A 1 170 ? 1.294 2.175 -7.336 1.00 90.12 170 PRO A N 1
ATOM 1281 C CA . PRO A 1 170 ? 1.135 1.861 -8.747 1.00 90.12 170 PRO A CA 1
ATOM 1282 C C . PRO A 1 170 ? 1.241 0.354 -8.999 1.00 90.12 170 PRO A C 1
ATOM 1284 O O . PRO A 1 170 ? 2.094 -0.334 -8.428 1.00 90.12 170 PRO A O 1
ATOM 1287 N N . ARG A 1 171 ? 0.351 -0.167 -9.851 1.00 91.31 171 ARG A N 1
ATOM 1288 C CA . ARG A 1 171 ? 0.391 -1.571 -10.285 1.00 91.31 171 ARG A CA 1
ATOM 1289 C C . ARG A 1 171 ? 1.570 -1.822 -11.221 1.00 91.31 171 ARG A C 1
ATOM 1291 O O . ARG A 1 171 ? 2.225 -2.850 -11.087 1.00 91.31 171 ARG A O 1
ATOM 1298 N N . ASP A 1 172 ? 1.804 -0.899 -12.147 1.00 94.75 172 ASP A N 1
ATOM 1299 C CA . ASP A 1 172 ? 2.902 -0.969 -13.104 1.00 94.75 172 ASP A CA 1
ATOM 1300 C C . ASP A 1 172 ? 4.242 -0.717 -12.385 1.00 94.75 172 ASP A C 1
ATOM 1302 O O . ASP A 1 172 ? 4.414 0.352 -11.790 1.00 94.75 172 ASP A O 1
ATOM 1306 N N . PRO A 1 173 ? 5.187 -1.678 -12.416 1.00 95.12 173 PRO A N 1
ATOM 1307 C CA . PRO A 1 173 ? 6.473 -1.543 -11.743 1.00 95.12 173 PRO A CA 1
ATOM 1308 C C . PRO A 1 173 ? 7.349 -0.443 -12.353 1.00 95.12 173 PRO A C 1
ATOM 1310 O O . PRO A 1 173 ? 8.278 -0.001 -11.686 1.00 95.12 173 PRO A O 1
ATOM 1313 N N . THR A 1 174 ? 7.092 -0.005 -13.588 1.00 92.50 174 THR A N 1
ATOM 1314 C CA . THR A 1 174 ? 7.881 1.025 -14.286 1.00 92.50 174 THR A CA 1
ATOM 1315 C C . THR A 1 174 ? 7.487 2.451 -13.904 1.00 92.50 174 THR A C 1
ATOM 1317 O O . THR A 1 174 ? 8.251 3.383 -14.145 1.00 92.50 174 THR A O 1
ATOM 1320 N N . LEU A 1 175 ? 6.330 2.632 -13.259 1.00 92.56 175 LEU A N 1
ATOM 1321 C CA . LEU A 1 175 ? 5.912 3.925 -12.731 1.00 92.56 175 LEU A CA 1
ATOM 1322 C C . LEU A 1 175 ? 6.660 4.272 -11.437 1.00 92.56 175 LEU A C 1
ATOM 1324 O O . LEU A 1 175 ? 7.159 3.403 -10.714 1.00 92.56 175 LEU A O 1
ATOM 1328 N N . LEU A 1 176 ? 6.721 5.573 -11.145 1.00 87.69 176 LEU A N 1
ATOM 1329 C CA . LEU A 1 176 ? 7.334 6.101 -9.931 1.00 87.69 176 LEU A CA 1
ATOM 1330 C C . LEU A 1 176 ? 6.592 5.591 -8.685 1.00 87.69 176 LEU A C 1
ATOM 1332 O O . LEU A 1 176 ? 5.389 5.799 -8.544 1.00 87.69 176 LEU A O 1
ATOM 1336 N N . ASP A 1 177 ? 7.327 4.965 -7.766 1.00 89.75 177 ASP A N 1
ATOM 1337 C CA . ASP A 1 177 ? 6.818 4.491 -6.478 1.00 89.75 177 ASP A CA 1
ATOM 1338 C C . ASP A 1 177 ? 7.380 5.333 -5.323 1.00 89.75 177 ASP A C 1
ATOM 1340 O O . ASP A 1 177 ? 8.532 5.162 -4.918 1.00 89.75 177 ASP A O 1
ATOM 1344 N N . GLU A 1 178 ? 6.536 6.206 -4.772 1.00 87.25 178 GLU A N 1
ATOM 1345 C CA . GLU A 1 178 ? 6.849 7.090 -3.639 1.00 87.25 178 GLU A CA 1
ATOM 1346 C C . GLU A 1 178 ? 6.347 6.562 -2.285 1.00 87.25 178 GLU A C 1
ATOM 1348 O O . GLU A 1 178 ? 6.124 7.334 -1.345 1.00 87.25 178 GLU A O 1
ATOM 1353 N N . THR A 1 179 ? 6.142 5.249 -2.164 1.00 89.88 179 THR A N 1
ATOM 1354 C CA . THR A 1 179 ? 5.782 4.631 -0.882 1.00 89.88 179 THR A CA 1
ATOM 1355 C C . THR A 1 179 ? 6.864 4.905 0.174 1.00 89.88 179 THR A C 1
ATOM 1357 O O . THR A 1 179 ? 8.058 4.892 -0.122 1.00 89.88 179 THR A O 1
ATOM 1360 N N . THR A 1 180 ? 6.450 5.150 1.421 1.00 89.81 180 THR A N 1
ATOM 1361 C CA . THR A 1 180 ? 7.340 5.484 2.546 1.00 89.81 180 THR A CA 1
ATOM 1362 C C . THR A 1 180 ? 6.905 4.779 3.832 1.00 89.81 180 THR A C 1
ATOM 1364 O O . THR A 1 180 ? 5.708 4.599 4.070 1.00 89.81 180 THR A O 1
ATOM 1367 N N . ASN A 1 181 ? 7.874 4.420 4.679 1.00 90.50 181 ASN A N 1
ATOM 1368 C CA . ASN A 1 181 ? 7.654 3.828 5.998 1.00 90.50 181 ASN A CA 1
ATOM 1369 C C . ASN A 1 181 ? 7.688 4.865 7.129 1.00 90.50 181 ASN A C 1
ATOM 1371 O O . ASN A 1 181 ? 7.432 4.508 8.278 1.00 90.50 181 ASN A O 1
ATOM 1375 N N . LEU A 1 182 ? 7.969 6.143 6.843 1.00 84.88 182 LEU A N 1
ATOM 1376 C CA . LEU A 1 182 ? 8.158 7.194 7.855 1.00 84.88 182 LEU A CA 1
ATOM 1377 C C . LEU A 1 182 ? 7.084 7.204 8.955 1.00 84.88 182 LEU A C 1
ATOM 1379 O O . LEU A 1 182 ? 7.404 7.258 10.135 1.00 84.88 182 LEU A O 1
ATOM 1383 N N . ASN A 1 183 ? 5.806 7.096 8.583 1.00 80.69 183 ASN A N 1
ATOM 1384 C CA . ASN A 1 183 ? 4.693 7.187 9.536 1.00 80.69 183 ASN A CA 1
ATOM 1385 C C . ASN A 1 183 ? 4.307 5.853 10.190 1.00 80.69 183 ASN A C 1
ATOM 1387 O O . ASN A 1 183 ? 3.443 5.838 11.075 1.00 80.69 183 ASN A O 1
ATOM 1391 N N . THR A 1 184 ? 4.870 4.739 9.721 1.00 85.31 184 THR A N 1
ATOM 1392 C CA . THR A 1 184 ? 4.496 3.378 10.131 1.00 85.31 184 THR A CA 1
ATOM 1393 C C . THR A 1 184 ? 5.600 2.680 10.909 1.00 85.31 184 THR A C 1
ATOM 1395 O O . THR A 1 184 ? 5.283 1.845 11.756 1.00 85.31 184 THR A O 1
ATOM 1398 N N . ARG A 1 185 ? 6.864 3.043 10.670 1.00 87.00 185 ARG A N 1
ATOM 1399 C CA . ARG A 1 185 ? 8.047 2.417 11.263 1.00 87.00 185 ARG A CA 1
ATOM 1400 C C . ARG A 1 185 ? 7.973 2.373 12.784 1.00 87.00 185 ARG A C 1
ATOM 1402 O O . ARG A 1 185 ? 8.020 1.295 13.359 1.00 87.00 185 ARG A O 1
ATOM 1409 N N . ASP A 1 186 ? 7.728 3.510 13.422 1.00 83.00 186 ASP A N 1
ATOM 1410 C CA . ASP A 1 186 ? 7.756 3.626 14.888 1.00 83.00 186 ASP A CA 1
ATOM 1411 C C . ASP A 1 186 ? 6.529 2.971 15.571 1.00 83.00 186 ASP A C 1
ATOM 1413 O O . ASP A 1 186 ? 6.332 3.073 16.779 1.00 83.00 186 ASP A O 1
ATOM 1417 N N . LYS A 1 187 ? 5.658 2.332 14.778 1.00 82.94 187 LYS A N 1
ATOM 1418 C CA . LYS A 1 187 ? 4.334 1.820 15.170 1.00 82.94 187 LYS A CA 1
ATOM 1419 C C . LYS A 1 187 ? 4.071 0.422 14.607 1.00 82.94 187 LYS A C 1
ATOM 1421 O O . LYS A 1 187 ? 2.920 0.031 14.424 1.00 82.94 187 LYS A O 1
ATOM 1426 N N . SER A 1 188 ? 5.132 -0.277 14.219 1.00 86.25 188 SER A N 1
ATOM 1427 C CA . SER A 1 188 ? 5.069 -1.597 13.595 1.00 86.25 188 SER A CA 1
ATOM 1428 C C . SER A 1 188 ? 6.138 -2.502 14.191 1.00 86.25 188 SER A C 1
ATOM 1430 O O . SER A 1 188 ? 7.175 -2.036 14.661 1.00 86.25 188 SER A O 1
ATOM 1432 N N . HIS A 1 189 ? 5.927 -3.814 14.108 1.00 86.69 189 HIS A N 1
ATOM 1433 C CA . HIS A 1 189 ? 7.000 -4.770 14.357 1.00 86.69 189 HIS A CA 1
ATOM 1434 C C . HIS A 1 189 ? 8.035 -4.661 13.233 1.00 86.69 189 HIS A C 1
ATOM 1436 O O . HIS A 1 189 ? 7.786 -5.108 12.115 1.00 86.69 189 HIS A O 1
ATOM 1442 N N . LEU A 1 190 ? 9.186 -4.046 13.525 1.00 90.06 190 LEU A N 1
ATOM 1443 C CA . LEU A 1 190 ? 10.181 -3.695 12.507 1.00 90.06 190 LEU A CA 1
ATOM 1444 C C . LEU A 1 190 ? 10.702 -4.906 11.731 1.00 90.06 190 LEU A C 1
ATOM 1446 O O . LEU A 1 190 ? 10.892 -4.805 10.526 1.00 90.06 190 LEU A O 1
ATOM 1450 N N . THR A 1 191 ? 10.875 -6.055 12.389 1.00 92.00 191 THR A N 1
ATOM 1451 C CA . THR A 1 191 ? 11.298 -7.297 11.726 1.00 92.00 191 THR A CA 1
ATOM 1452 C C . THR A 1 191 ? 10.326 -7.709 10.620 1.00 92.00 191 THR A C 1
ATOM 1454 O O . THR A 1 191 ? 10.753 -7.998 9.505 1.00 92.00 191 THR A O 1
ATOM 1457 N N . GLU A 1 192 ? 9.023 -7.679 10.906 1.00 91.06 192 GLU A N 1
ATOM 1458 C CA . GLU A 1 192 ? 7.978 -8.015 9.935 1.00 91.06 192 GLU A CA 1
ATOM 1459 C C . GLU A 1 192 ? 7.885 -6.942 8.843 1.00 91.06 192 GLU A C 1
ATOM 1461 O O . GLU A 1 192 ? 7.892 -7.256 7.654 1.00 91.06 192 GLU A O 1
ATOM 1466 N N . LEU A 1 193 ? 7.872 -5.662 9.236 1.00 92.75 193 LEU A N 1
ATOM 1467 C CA . LEU A 1 193 ? 7.792 -4.538 8.304 1.00 92.75 193 LEU A CA 1
ATOM 1468 C C . LEU A 1 193 ? 8.956 -4.547 7.309 1.00 92.75 193 LEU A C 1
ATOM 1470 O O . LEU A 1 193 ? 8.740 -4.372 6.115 1.00 92.75 193 LEU A O 1
ATOM 1474 N N . TYR A 1 194 ? 10.186 -4.741 7.783 1.00 95.12 194 TYR A N 1
ATOM 1475 C CA . TYR A 1 194 ? 11.372 -4.743 6.932 1.00 95.12 194 TYR A CA 1
ATOM 1476 C C . TYR A 1 194 ? 11.431 -5.974 6.040 1.00 95.12 194 TYR A C 1
ATOM 1478 O O . TYR A 1 194 ? 11.775 -5.836 4.870 1.00 95.12 194 TYR A O 1
ATOM 1486 N N . TYR A 1 195 ? 11.026 -7.145 6.535 1.00 95.88 195 TYR A N 1
ATOM 1487 C CA . TYR A 1 195 ? 10.868 -8.322 5.685 1.00 95.88 195 TYR A CA 1
ATOM 1488 C C . TYR A 1 195 ? 9.896 -8.048 4.526 1.00 95.88 195 TYR A C 1
ATOM 1490 O O . TYR A 1 195 ? 10.259 -8.234 3.360 1.00 95.88 195 TYR A O 1
ATOM 1498 N N . GLN A 1 196 ? 8.695 -7.545 4.827 1.00 95.25 196 GLN A N 1
ATOM 1499 C CA . GLN A 1 196 ? 7.680 -7.235 3.819 1.00 95.25 196 GLN A CA 1
ATOM 1500 C C . GLN A 1 196 ? 8.156 -6.145 2.853 1.00 95.25 196 GLN A C 1
ATOM 1502 O O . GLN A 1 196 ? 8.065 -6.317 1.639 1.00 95.25 196 GLN A O 1
ATOM 1507 N N . TRP A 1 197 ? 8.704 -5.048 3.382 1.00 95.12 197 TRP A N 1
ATOM 1508 C CA . TRP A 1 197 ? 9.208 -3.910 2.616 1.00 95.12 197 TRP A CA 1
ATOM 1509 C C . TRP A 1 197 ? 10.326 -4.317 1.661 1.00 95.12 197 TRP A C 1
ATOM 1511 O O . TRP A 1 197 ? 10.236 -4.064 0.462 1.00 95.12 197 TRP A O 1
ATOM 1521 N N . THR A 1 198 ? 11.371 -4.973 2.164 1.00 96.06 198 THR A N 1
ATOM 1522 C CA . THR A 1 198 ? 12.521 -5.352 1.343 1.00 96.06 198 THR A CA 1
ATOM 1523 C C . THR A 1 198 ? 12.127 -6.379 0.288 1.00 96.06 198 THR A C 1
ATOM 1525 O O . THR A 1 198 ? 12.492 -6.203 -0.873 1.00 96.06 198 THR A O 1
ATOM 1528 N N . THR A 1 199 ? 11.341 -7.400 0.645 1.00 97.62 199 THR A N 1
ATOM 1529 C CA . THR A 1 199 ? 10.884 -8.419 -0.318 1.00 97.62 199 THR A CA 1
ATOM 1530 C C . THR A 1 199 ? 10.061 -7.781 -1.435 1.00 97.62 199 THR A C 1
ATOM 1532 O O . THR A 1 199 ? 10.373 -7.960 -2.610 1.00 97.62 199 THR A O 1
ATOM 1535 N N . TYR A 1 200 ? 9.093 -6.931 -1.077 1.00 95.38 200 TYR A N 1
ATOM 1536 C CA . TYR A 1 200 ? 8.299 -6.160 -2.032 1.00 95.38 200 TYR A CA 1
ATOM 1537 C C . TYR A 1 200 ? 9.171 -5.345 -3.005 1.00 95.38 200 TYR A C 1
ATOM 1539 O O . TYR A 1 200 ? 8.983 -5.415 -4.224 1.00 95.38 200 TYR A O 1
ATOM 1547 N N . ARG A 1 201 ? 10.125 -4.563 -2.484 1.00 96.25 201 ARG A N 1
ATOM 1548 C CA . ARG A 1 201 ? 10.963 -3.677 -3.308 1.00 96.25 201 ARG A CA 1
ATOM 1549 C C . ARG A 1 201 ? 11.878 -4.487 -4.236 1.00 96.25 201 ARG A C 1
ATOM 1551 O O . ARG A 1 201 ? 12.070 -4.112 -5.393 1.00 96.25 201 ARG A O 1
ATOM 1558 N N . LEU A 1 202 ? 12.397 -5.626 -3.772 1.00 97.50 202 LEU A N 1
ATOM 1559 C CA . LEU A 1 202 ? 13.187 -6.543 -4.600 1.00 97.50 202 LEU A CA 1
ATOM 1560 C C . LEU A 1 202 ? 12.350 -7.192 -5.711 1.00 97.50 202 LEU A C 1
ATOM 1562 O O . LEU A 1 202 ? 12.821 -7.275 -6.847 1.00 97.50 202 LEU A O 1
ATOM 1566 N N . ASP A 1 203 ? 11.106 -7.583 -5.430 1.00 97.62 203 ASP A N 1
ATOM 1567 C CA . ASP A 1 203 ? 10.199 -8.132 -6.444 1.00 97.62 203 ASP A CA 1
ATOM 1568 C C . ASP A 1 203 ? 9.891 -7.116 -7.550 1.00 97.62 203 ASP A C 1
ATOM 1570 O O . ASP A 1 203 ? 9.889 -7.465 -8.735 1.00 97.62 203 ASP A O 1
ATOM 1574 N N . VAL A 1 204 ? 9.675 -5.845 -7.192 1.00 96.81 204 VAL A N 1
ATOM 1575 C CA . VAL A 1 204 ? 9.496 -4.760 -8.170 1.00 96.81 204 VAL A CA 1
ATOM 1576 C C . VAL A 1 204 ? 10.762 -4.554 -8.992 1.00 96.81 204 VAL A C 1
ATOM 1578 O O . VAL A 1 204 ? 10.679 -4.491 -10.217 1.00 96.81 204 VAL A O 1
ATOM 1581 N N . LEU A 1 205 ? 11.939 -4.508 -8.361 1.00 97.00 205 LEU A N 1
ATOM 1582 C CA . LEU A 1 205 ? 13.207 -4.387 -9.082 1.00 97.00 205 LEU A CA 1
ATOM 1583 C C . LEU A 1 205 ? 13.404 -5.543 -10.077 1.00 97.00 205 LEU A C 1
ATOM 1585 O O . LEU A 1 205 ? 13.805 -5.315 -11.219 1.00 97.00 205 LEU A O 1
ATOM 1589 N N . ALA A 1 206 ? 13.070 -6.773 -9.681 1.00 98.12 206 ALA A N 1
ATOM 1590 C CA . ALA A 1 206 ? 13.129 -7.934 -10.562 1.00 98.12 206 ALA A CA 1
ATOM 1591 C C . ALA A 1 206 ? 12.164 -7.801 -11.752 1.00 98.12 206 ALA A C 1
ATOM 1593 O O . ALA A 1 206 ? 12.531 -8.127 -12.882 1.00 98.12 206 ALA A O 1
ATOM 1594 N N . GLN A 1 207 ? 10.946 -7.297 -11.532 1.00 98.06 207 GLN A N 1
ATOM 1595 C CA . GLN A 1 207 ? 9.992 -7.014 -12.611 1.00 98.06 207 GLN A CA 1
ATOM 1596 C C . GLN A 1 207 ? 10.515 -5.930 -13.564 1.00 98.06 207 GLN A C 1
ATOM 1598 O O . GLN A 1 207 ? 10.476 -6.125 -14.777 1.00 98.06 207 GLN A O 1
ATOM 1603 N N . ARG A 1 208 ? 11.080 -4.837 -13.036 1.00 97.62 208 ARG A N 1
ATOM 1604 C CA . ARG A 1 208 ? 11.700 -3.767 -13.838 1.00 97.62 208 ARG A CA 1
ATOM 1605 C C . ARG A 1 208 ? 12.852 -4.290 -14.693 1.00 97.62 208 ARG A C 1
ATOM 1607 O O . ARG A 1 208 ? 12.930 -3.972 -15.876 1.00 97.62 208 ARG A O 1
ATOM 1614 N N . ALA A 1 209 ? 13.724 -5.117 -14.117 1.00 97.94 209 ALA A N 1
ATOM 1615 C CA . ALA A 1 209 ? 14.845 -5.722 -14.832 1.00 97.94 209 ALA A CA 1
ATOM 1616 C C . ALA A 1 209 ? 14.375 -6.659 -15.956 1.00 97.94 209 ALA A C 1
ATOM 1618 O O . ALA A 1 209 ? 14.917 -6.614 -17.061 1.00 97.94 209 ALA A O 1
ATOM 1619 N N . ARG A 1 210 ? 13.341 -7.477 -15.703 1.00 98.38 210 ARG A N 1
ATOM 1620 C CA . ARG A 1 210 ? 12.728 -8.333 -16.732 1.00 98.38 210 ARG A CA 1
ATOM 1621 C C . ARG A 1 210 ? 12.135 -7.504 -17.869 1.00 98.38 210 ARG A C 1
ATOM 1623 O O . ARG A 1 210 ? 12.476 -7.765 -19.018 1.00 98.38 210 ARG A O 1
ATOM 1630 N N . ALA A 1 211 ? 11.348 -6.477 -17.549 1.00 97.25 211 ALA A N 1
ATOM 1631 C CA . ALA A 1 211 ? 10.744 -5.589 -18.541 1.00 97.25 211 ALA A CA 1
ATOM 1632 C C . ALA A 1 211 ? 11.806 -4.881 -19.403 1.00 97.25 211 ALA A C 1
ATOM 1634 O O . ALA A 1 211 ? 11.702 -4.862 -20.629 1.00 97.25 211 ALA A O 1
ATOM 1635 N N . ALA A 1 212 ? 12.875 -4.367 -18.786 1.00 97.00 212 ALA A N 1
ATOM 1636 C CA . ALA A 1 212 ? 13.987 -3.752 -19.512 1.00 97.00 212 ALA A CA 1
ATOM 1637 C C . ALA A 1 212 ? 14.691 -4.754 -20.445 1.00 97.00 212 ALA A C 1
ATOM 1639 O O . ALA A 1 212 ? 14.947 -4.451 -21.611 1.00 97.00 212 ALA A O 1
ATOM 1640 N N . ALA A 1 213 ? 14.963 -5.972 -19.964 1.00 97.75 213 ALA A N 1
ATOM 1641 C CA . ALA A 1 213 ? 15.583 -7.019 -20.771 1.00 97.75 213 ALA A CA 1
ATOM 1642 C C . ALA A 1 213 ? 14.693 -7.455 -21.948 1.00 97.75 213 ALA A C 1
ATOM 1644 O O . ALA A 1 213 ? 15.192 -7.664 -23.052 1.00 97.75 213 ALA A O 1
ATOM 1645 N N . GLU A 1 214 ? 13.385 -7.589 -21.734 1.00 97.81 214 GLU A N 1
ATOM 1646 C CA . GLU A 1 214 ? 12.411 -7.894 -22.788 1.00 97.81 214 GLU A CA 1
ATOM 1647 C C . GLU A 1 214 ? 12.346 -6.785 -23.840 1.00 97.81 214 GLU A C 1
ATOM 1649 O O . GLU A 1 214 ? 12.426 -7.084 -25.032 1.00 97.81 214 GLU A O 1
ATOM 1654 N N . GLY A 1 215 ? 12.319 -5.516 -23.419 1.00 96.31 215 GLY A N 1
ATOM 1655 C CA . GLY A 1 215 ? 12.375 -4.370 -24.328 1.00 96.31 215 GLY A CA 1
ATOM 1656 C C . GLY A 1 215 ? 13.640 -4.365 -25.193 1.00 96.31 215 GLY A C 1
ATOM 1657 O O . GLY A 1 215 ? 13.564 -4.186 -26.409 1.00 96.31 215 GLY A O 1
ATOM 1658 N N . LEU A 1 216 ? 14.806 -4.650 -24.600 1.00 96.00 216 LEU A N 1
ATOM 1659 C CA . LEU A 1 216 ? 16.065 -4.764 -25.344 1.00 96.00 216 LEU A CA 1
ATOM 1660 C C . LEU A 1 216 ? 16.066 -5.938 -26.331 1.00 96.00 216 LEU A C 1
ATOM 1662 O O . LEU A 1 216 ? 16.551 -5.787 -27.451 1.00 96.00 216 LEU A O 1
ATOM 1666 N N . ARG A 1 217 ? 15.506 -7.094 -25.953 1.00 95.19 217 ARG A N 1
ATOM 1667 C CA . ARG A 1 217 ? 15.373 -8.252 -26.856 1.00 95.19 217 ARG A CA 1
ATOM 1668 C C . ARG A 1 217 ? 14.451 -7.948 -28.035 1.00 95.19 217 ARG A C 1
ATOM 1670 O O . ARG A 1 217 ? 14.778 -8.327 -29.156 1.00 95.19 217 ARG A O 1
ATOM 1677 N N . ALA A 1 218 ? 13.337 -7.257 -27.798 1.00 94.44 218 ALA A N 1
ATOM 1678 C CA . ALA A 1 218 ? 12.411 -6.854 -28.853 1.00 94.44 218 ALA A CA 1
ATOM 1679 C C . ALA A 1 218 ? 13.084 -5.895 -29.846 1.00 94.44 218 ALA A C 1
ATOM 1681 O O . ALA A 1 218 ? 13.068 -6.148 -31.051 1.00 94.44 218 ALA A O 1
ATOM 1682 N N . LYS A 1 219 ? 13.768 -4.863 -29.335 1.00 92.50 219 LYS A N 1
ATOM 1683 C CA . LYS A 1 219 ? 14.532 -3.911 -30.154 1.00 92.50 219 LYS A CA 1
ATOM 1684 C C . LYS A 1 219 ? 15.656 -4.593 -30.938 1.00 92.50 219 LYS A C 1
ATOM 1686 O O . LYS A 1 219 ? 15.856 -4.302 -32.110 1.00 92.50 219 LYS A O 1
ATOM 1691 N N . TYR A 1 220 ? 16.365 -5.540 -30.320 1.00 91.25 220 TYR A N 1
ATOM 1692 C CA . TYR A 1 220 ? 17.375 -6.346 -31.009 1.00 91.25 220 TYR A CA 1
ATOM 1693 C C . TYR A 1 220 ? 16.768 -7.139 -32.172 1.00 91.25 220 TYR A C 1
ATOM 1695 O O . TYR A 1 220 ? 17.298 -7.113 -33.280 1.00 91.25 220 TYR A O 1
ATOM 1703 N N . ALA A 1 221 ? 15.650 -7.831 -31.935 1.00 88.62 221 ALA A N 1
ATOM 1704 C CA . ALA A 1 221 ? 14.980 -8.625 -32.961 1.00 88.62 221 ALA A CA 1
ATOM 1705 C C . ALA A 1 221 ? 14.494 -7.760 -34.136 1.00 88.62 221 ALA A C 1
ATOM 1707 O O . ALA A 1 221 ? 14.591 -8.173 -35.289 1.00 88.62 221 ALA A O 1
ATOM 1708 N N . GLU A 1 222 ? 14.002 -6.551 -33.864 1.00 88.88 222 GLU A N 1
ATOM 1709 C CA . GLU A 1 222 ? 13.654 -5.568 -34.891 1.00 88.88 222 GLU A CA 1
ATOM 1710 C C . GLU A 1 222 ? 14.876 -5.113 -35.692 1.00 88.88 222 GLU A C 1
ATOM 1712 O O . GLU A 1 222 ? 14.896 -5.279 -36.910 1.00 88.88 222 GLU A O 1
ATOM 1717 N N . ASN A 1 223 ? 15.935 -4.676 -35.014 1.00 89.12 223 ASN A N 1
ATOM 1718 C CA . ASN A 1 223 ? 17.167 -4.238 -35.662 1.00 89.12 223 ASN A CA 1
ATOM 1719 C C . ASN A 1 223 ? 17.810 -5.333 -36.530 1.00 89.12 223 ASN A C 1
ATOM 1721 O O . ASN A 1 223 ? 18.354 -5.041 -37.596 1.00 89.12 223 ASN A O 1
ATOM 1725 N N . VAL A 1 224 ? 17.763 -6.600 -36.104 1.00 85.62 224 VAL A N 1
ATOM 1726 C CA . VAL A 1 224 ? 18.243 -7.729 -36.919 1.00 85.62 224 VAL A CA 1
ATOM 1727 C C . VAL A 1 224 ? 17.386 -7.896 -38.173 1.00 85.62 224 VAL A C 1
ATOM 1729 O O . VAL A 1 224 ? 17.949 -8.026 -39.254 1.00 85.62 224 VAL A O 1
ATOM 1732 N N . ARG A 1 225 ? 16.049 -7.828 -38.068 1.00 83.25 225 ARG A N 1
ATOM 1733 C CA . ARG A 1 225 ? 15.155 -7.913 -39.242 1.00 83.25 225 ARG A CA 1
ATOM 1734 C C . ARG A 1 225 ? 15.423 -6.811 -40.267 1.00 83.25 225 ARG A C 1
ATOM 1736 O O . ARG A 1 225 ? 15.316 -7.065 -41.459 1.00 83.25 225 ARG A O 1
ATOM 1743 N N . GLU A 1 226 ? 15.756 -5.606 -39.816 1.00 81.06 226 GLU A N 1
ATOM 1744 C CA . GLU A 1 226 ? 16.050 -4.484 -40.715 1.00 81.06 226 GLU A CA 1
ATOM 1745 C C . GLU A 1 226 ? 17.459 -4.547 -41.319 1.00 81.06 226 GLU A C 1
ATOM 1747 O O . GLU A 1 226 ? 17.665 -4.151 -42.467 1.00 81.06 226 GLU A O 1
ATOM 1752 N N . SER A 1 227 ? 18.443 -5.023 -40.550 1.00 79.81 227 SER A N 1
ATOM 1753 C CA . SER A 1 227 ? 19.856 -4.976 -40.947 1.00 79.81 227 SER A CA 1
ATOM 1754 C C . SER A 1 227 ? 20.381 -6.244 -41.621 1.00 79.81 227 SER A C 1
ATOM 1756 O O . SER A 1 227 ? 21.429 -6.178 -42.272 1.00 79.81 227 SER A O 1
ATOM 1758 N N . ASP A 1 228 ? 19.669 -7.369 -41.524 1.00 73.50 228 ASP A N 1
ATOM 1759 C CA . ASP A 1 228 ? 20.068 -8.641 -42.122 1.00 73.50 228 ASP A CA 1
ATOM 1760 C C . ASP A 1 228 ? 19.190 -9.035 -43.322 1.00 73.50 228 ASP A C 1
ATOM 1762 O O . ASP A 1 228 ? 18.021 -9.393 -43.189 1.00 73.50 228 ASP A O 1
ATOM 1766 N N . ARG A 1 229 ? 19.792 -9.025 -44.518 1.00 64.81 229 ARG A N 1
ATOM 1767 C CA . ARG A 1 229 ? 19.149 -9.458 -45.771 1.00 64.81 229 ARG A CA 1
ATOM 1768 C C . ARG A 1 229 ? 19.051 -10.984 -45.909 1.00 64.81 229 ARG A C 1
ATOM 1770 O O . ARG A 1 229 ? 18.269 -11.446 -46.735 1.00 64.81 229 ARG A O 1
ATOM 1777 N N . GLU A 1 230 ? 19.843 -11.755 -45.158 1.00 71.44 230 GLU A N 1
ATOM 1778 C CA . GLU A 1 230 ? 19.892 -13.226 -45.219 1.00 71.44 230 GLU A CA 1
ATOM 1779 C C . GLU A 1 230 ? 19.046 -13.916 -44.132 1.00 71.44 230 GLU A C 1
ATOM 1781 O O . GLU A 1 230 ? 18.786 -15.116 -44.237 1.00 71.44 230 GLU A O 1
ATOM 1786 N N . GLY A 1 231 ? 18.605 -13.179 -43.106 1.00 66.12 231 GLY A N 1
ATOM 1787 C CA . GLY A 1 231 ? 17.699 -13.660 -42.055 1.00 66.12 231 GLY A CA 1
ATOM 1788 C C . GLY A 1 231 ? 18.316 -14.646 -41.053 1.00 66.12 231 GLY A C 1
ATOM 1789 O O . GLY A 1 231 ? 17.587 -15.438 -40.451 1.00 66.12 231 GLY A O 1
ATOM 1790 N N . LYS A 1 232 ? 19.641 -14.635 -40.865 1.00 67.25 232 LYS A N 1
ATOM 1791 C CA . LYS A 1 232 ? 20.354 -15.497 -39.913 1.00 67.25 232 LYS A CA 1
ATOM 1792 C C . LYS A 1 232 ? 20.600 -14.755 -38.586 1.00 67.25 232 LYS A C 1
ATOM 1794 O O . LYS A 1 232 ? 21.134 -13.649 -38.570 1.00 67.25 232 LYS A O 1
ATOM 1799 N N . PRO A 1 233 ? 20.283 -15.359 -37.428 1.00 64.00 233 PRO A N 1
ATOM 1800 C CA . PRO A 1 233 ? 20.499 -14.711 -36.136 1.00 64.00 233 PRO A CA 1
ATOM 1801 C C . PRO A 1 233 ? 21.992 -14.434 -35.871 1.00 64.00 233 PRO A C 1
ATOM 1803 O O . PRO A 1 233 ? 22.842 -15.274 -36.160 1.00 64.00 233 PRO A O 1
ATOM 1806 N N . GLY A 1 234 ? 22.305 -13.280 -35.266 1.00 69.50 234 GLY A N 1
ATOM 1807 C CA . GLY A 1 234 ? 23.644 -12.973 -34.736 1.00 69.50 234 GLY A CA 1
ATOM 1808 C C . GLY A 1 234 ? 24.384 -11.786 -35.364 1.00 69.50 234 GLY A C 1
ATOM 1809 O O . GLY A 1 234 ? 25.460 -11.443 -34.880 1.00 69.50 234 GLY A O 1
ATOM 1810 N N . MET A 1 235 ? 23.831 -11.115 -36.381 1.00 73.62 235 MET A N 1
ATOM 1811 C CA . MET A 1 235 ? 24.477 -9.963 -37.029 1.00 73.62 235 MET A CA 1
ATOM 1812 C C . MET A 1 235 ? 23.606 -8.697 -36.969 1.00 73.62 235 MET A C 1
ATOM 1814 O O . MET A 1 235 ? 22.992 -8.305 -37.952 1.00 73.62 235 MET A O 1
ATOM 1818 N N . CYS A 1 236 ? 23.572 -8.024 -35.815 1.00 78.75 236 CYS A N 1
ATOM 1819 C CA . CYS A 1 236 ? 22.907 -6.723 -35.679 1.00 78.75 236 CYS A CA 1
ATOM 1820 C C . CYS A 1 236 ? 23.895 -5.589 -35.981 1.00 78.75 236 CYS A C 1
ATOM 1822 O O . CYS A 1 236 ? 24.820 -5.357 -35.203 1.00 78.75 236 CYS A O 1
ATOM 1824 N N . ARG A 1 237 ? 23.706 -4.877 -37.099 1.00 81.44 237 ARG A N 1
ATOM 1825 C CA . ARG A 1 237 ? 24.586 -3.757 -37.506 1.00 81.44 237 ARG A CA 1
ATOM 1826 C C . ARG A 1 237 ? 24.069 -2.377 -37.091 1.00 81.44 237 ARG A C 1
ATOM 1828 O O . ARG A 1 237 ? 24.715 -1.373 -37.374 1.00 81.44 237 ARG A O 1
ATOM 1835 N N . VAL A 1 238 ? 22.917 -2.337 -36.428 1.00 86.31 238 VAL A N 1
ATOM 1836 C CA . VAL A 1 238 ? 22.285 -1.122 -35.902 1.00 86.31 238 VAL A CA 1
ATOM 1837 C C . VAL A 1 238 ? 22.464 -1.081 -34.385 1.00 86.31 238 VAL A C 1
ATOM 1839 O O . VAL A 1 238 ? 22.377 -2.109 -33.704 1.00 86.31 238 VAL A O 1
ATOM 1842 N N . GLU A 1 239 ? 22.728 0.109 -33.844 1.00 88.19 239 GLU A N 1
ATOM 1843 C CA . GLU A 1 239 ? 22.851 0.310 -32.401 1.00 88.19 239 GLU A CA 1
ATOM 1844 C C . GLU A 1 239 ? 21.541 -0.078 -31.695 1.00 88.19 239 GLU A C 1
ATOM 1846 O O . GLU A 1 239 ? 20.489 0.538 -31.867 1.00 88.19 239 GLU A O 1
ATOM 1851 N N . THR A 1 240 ? 21.603 -1.129 -30.877 1.00 89.88 240 THR A N 1
ATOM 1852 C CA . THR A 1 240 ? 20.441 -1.619 -30.120 1.00 89.88 240 THR A CA 1
ATOM 1853 C C . THR A 1 240 ? 20.378 -1.000 -28.730 1.00 89.88 240 THR A C 1
ATOM 1855 O O . THR A 1 240 ? 19.308 -0.617 -28.258 1.00 89.88 240 THR A O 1
ATOM 1858 N N . VAL A 1 241 ? 21.529 -0.856 -28.079 1.00 94.25 241 VAL A N 1
ATOM 1859 C CA . VAL A 1 241 ? 21.643 -0.375 -26.704 1.00 94.25 241 VAL A CA 1
ATOM 1860 C C . VAL A 1 241 ? 22.346 0.972 -26.726 1.00 94.25 241 VAL A C 1
ATOM 1862 O O . VAL A 1 241 ? 23.523 1.027 -27.066 1.00 94.25 241 VAL A O 1
ATOM 1865 N N . LYS A 1 242 ? 21.648 2.044 -26.340 1.00 95.12 242 LYS A N 1
ATOM 1866 C CA . LYS A 1 242 ? 22.286 3.352 -26.164 1.00 95.12 242 LYS A CA 1
ATOM 1867 C C . LYS A 1 242 ? 22.829 3.463 -24.748 1.00 95.12 242 LYS A C 1
ATOM 1869 O O . LYS A 1 242 ? 22.086 3.257 -23.788 1.00 95.12 242 LYS A O 1
ATOM 1874 N N . PHE A 1 243 ? 24.093 3.856 -24.609 1.00 95.31 243 PHE A N 1
ATOM 1875 C CA . PHE A 1 243 ? 24.732 4.008 -23.298 1.00 95.31 243 PHE A CA 1
ATOM 1876 C C . PHE A 1 243 ? 23.933 4.927 -22.361 1.00 95.31 243 PHE A C 1
ATOM 1878 O O . PHE A 1 243 ? 23.675 4.556 -21.221 1.00 95.31 243 PHE A O 1
ATOM 1885 N N . ALA A 1 244 ? 23.476 6.081 -22.857 1.00 96.81 244 ALA A N 1
ATOM 1886 C CA . ALA A 1 244 ? 22.723 7.053 -22.060 1.00 96.81 244 ALA A CA 1
ATOM 1887 C C . ALA A 1 244 ? 21.384 6.503 -21.525 1.00 96.81 244 ALA A C 1
ATOM 1889 O O . ALA A 1 244 ? 20.996 6.826 -20.406 1.00 96.81 244 ALA A O 1
ATOM 1890 N N . GLU A 1 245 ? 20.693 5.649 -22.292 1.00 96.00 245 GLU A N 1
ATOM 1891 C CA . GLU A 1 245 ? 19.430 5.021 -21.866 1.00 96.00 245 GLU A CA 1
ATOM 1892 C C . GLU A 1 245 ? 19.685 4.009 -20.736 1.00 96.00 245 GLU A C 1
ATOM 1894 O O . GLU A 1 245 ? 18.980 4.009 -19.726 1.00 96.00 245 GLU A O 1
ATOM 1899 N N . VAL A 1 246 ? 20.740 3.194 -20.861 1.00 97.06 246 VAL A N 1
ATOM 1900 C CA . VAL A 1 246 ? 21.140 2.243 -19.809 1.00 97.06 246 VAL A CA 1
ATOM 1901 C C . VAL A 1 246 ? 21.628 2.972 -18.564 1.00 97.06 246 VAL A C 1
ATOM 1903 O O . VAL A 1 246 ? 21.263 2.600 -17.452 1.00 97.06 246 VAL A O 1
ATOM 1906 N N . GLU A 1 247 ? 22.426 4.025 -18.731 1.00 98.00 247 GLU A N 1
ATOM 1907 C CA . GLU A 1 247 ? 22.931 4.825 -17.620 1.00 98.00 247 GLU A CA 1
ATOM 1908 C C . GLU A 1 247 ? 21.779 5.453 -16.820 1.00 98.00 247 GLU A C 1
ATOM 1910 O O . GLU A 1 247 ? 21.767 5.377 -15.589 1.00 98.00 247 GLU A O 1
ATOM 1915 N N . ALA A 1 248 ? 20.783 6.025 -17.504 1.00 97.12 248 ALA A N 1
ATOM 1916 C CA . ALA A 1 248 ? 19.590 6.575 -16.867 1.00 97.12 248 ALA A CA 1
ATOM 1917 C C . ALA A 1 248 ? 18.802 5.498 -16.105 1.00 97.12 248 ALA A C 1
ATOM 1919 O O . ALA A 1 248 ? 18.452 5.705 -14.941 1.00 97.12 248 ALA A O 1
ATOM 1920 N N . TRP A 1 249 ? 18.594 4.328 -16.718 1.00 96.50 249 TRP A N 1
ATOM 1921 C CA . TRP A 1 249 ? 17.898 3.212 -16.075 1.00 96.50 249 TRP A CA 1
ATOM 1922 C C . TRP A 1 249 ? 18.627 2.724 -14.814 1.00 96.50 249 TRP A C 1
ATOM 1924 O O . TRP A 1 249 ? 18.001 2.535 -13.771 1.00 96.50 249 TRP A O 1
ATOM 1934 N N . VAL A 1 250 ? 19.958 2.583 -14.869 1.00 97.69 250 VAL A N 1
ATOM 1935 C CA . VAL A 1 250 ? 20.791 2.193 -13.716 1.00 97.69 250 VAL A CA 1
ATOM 1936 C C . VAL A 1 250 ? 20.705 3.229 -12.594 1.00 97.69 250 VAL A C 1
ATOM 1938 O O . VAL A 1 250 ? 20.559 2.853 -11.427 1.00 97.69 250 VAL A O 1
ATOM 1941 N N . LYS A 1 251 ? 20.769 4.526 -12.925 1.00 97.12 251 LYS A N 1
ATOM 1942 C CA . LYS A 1 251 ? 20.630 5.616 -11.945 1.00 97.12 251 LYS A CA 1
ATOM 1943 C C . LYS A 1 251 ? 19.280 5.545 -11.232 1.00 97.12 251 LYS A C 1
ATOM 1945 O O . LYS A 1 251 ? 19.243 5.620 -10.007 1.00 97.12 251 LYS A O 1
ATOM 1950 N N . GLU A 1 252 ? 18.195 5.327 -11.971 1.00 95.69 252 GLU A N 1
ATOM 1951 C CA . GLU A 1 252 ? 16.854 5.187 -11.399 1.00 95.69 252 GLU A CA 1
ATOM 1952 C C . GLU A 1 252 ? 16.760 3.995 -10.432 1.00 95.69 252 GLU A C 1
ATOM 1954 O O . GLU A 1 252 ? 16.308 4.152 -9.297 1.00 95.69 252 GLU A O 1
ATOM 1959 N N . GLN A 1 253 ? 17.255 2.815 -10.827 1.00 96.56 253 GLN A N 1
ATOM 1960 C CA . GLN A 1 253 ? 17.205 1.629 -9.962 1.00 96.56 253 GLN A CA 1
ATOM 1961 C C . GLN A 1 253 ? 18.097 1.775 -8.723 1.00 96.56 253 GLN A C 1
ATOM 1963 O O . GLN A 1 253 ? 17.756 1.301 -7.637 1.00 96.56 253 GLN A O 1
ATOM 1968 N N . THR A 1 254 ? 19.221 2.480 -8.859 1.00 96.50 254 THR A N 1
ATOM 1969 C CA . THR A 1 254 ? 20.100 2.802 -7.731 1.00 96.50 254 THR A CA 1
ATOM 1970 C C . THR A 1 254 ? 19.388 3.702 -6.726 1.00 96.50 254 THR A C 1
ATOM 1972 O O . THR A 1 254 ? 19.394 3.395 -5.535 1.00 96.50 254 THR A O 1
ATOM 1975 N N . LEU A 1 255 ? 18.722 4.767 -7.186 1.00 95.44 255 LEU A N 1
ATOM 1976 C CA . LEU A 1 255 ? 17.935 5.652 -6.321 1.00 95.44 255 LEU A CA 1
ATOM 1977 C C . LEU A 1 255 ? 16.803 4.892 -5.619 1.00 95.44 255 LEU A C 1
ATOM 1979 O O . LEU A 1 255 ? 16.603 5.052 -4.416 1.00 95.44 255 LEU A O 1
ATOM 1983 N N . TYR A 1 256 ? 16.110 4.010 -6.341 1.00 94.94 256 TYR A N 1
ATOM 1984 C CA . TYR A 1 256 ? 15.053 3.163 -5.789 1.00 94.94 256 TYR A CA 1
ATOM 1985 C C . TYR A 1 256 ? 15.548 2.274 -4.633 1.00 94.94 256 TYR A C 1
ATOM 1987 O O . TYR A 1 256 ? 14.887 2.165 -3.590 1.00 94.94 256 TYR A O 1
ATOM 1995 N N . LEU A 1 257 ? 16.725 1.659 -4.783 1.00 95.19 257 LEU A N 1
ATOM 1996 C CA . LEU A 1 257 ? 17.360 0.845 -3.741 1.00 95.19 257 LEU A CA 1
ATOM 1997 C C . LEU A 1 257 ? 17.905 1.692 -2.584 1.00 95.19 257 LEU A C 1
ATOM 1999 O O . LEU A 1 257 ? 17.740 1.320 -1.423 1.00 95.19 257 LEU A O 1
ATOM 2003 N N . GLN A 1 258 ? 18.495 2.851 -2.874 1.00 95.12 258 GLN A N 1
ATOM 2004 C CA . GLN A 1 258 ? 18.948 3.789 -1.846 1.00 95.12 258 GLN A CA 1
ATOM 2005 C C . GLN A 1 258 ? 17.782 4.275 -0.982 1.00 95.12 258 GLN A C 1
ATOM 2007 O O . GLN A 1 258 ? 17.897 4.281 0.241 1.00 95.12 258 GLN A O 1
ATOM 2012 N N . GLN A 1 259 ? 16.642 4.611 -1.591 1.00 93.06 259 GLN A N 1
ATOM 2013 C CA . GLN A 1 259 ? 15.426 4.962 -0.859 1.00 93.06 259 GLN A CA 1
ATOM 2014 C C . GLN A 1 259 ? 14.909 3.781 -0.030 1.00 93.06 259 GLN A C 1
ATOM 2016 O O . GLN A 1 259 ? 14.531 3.962 1.123 1.00 93.06 259 GLN A O 1
ATOM 2021 N N . THR A 1 260 ? 14.946 2.565 -0.586 1.00 93.69 260 THR A N 1
ATOM 2022 C CA . THR A 1 260 ? 14.558 1.341 0.135 1.00 93.69 260 THR A CA 1
ATOM 2023 C C . THR A 1 260 ? 15.346 1.197 1.436 1.00 93.69 260 THR A C 1
ATOM 2025 O O . THR A 1 260 ? 14.741 0.965 2.481 1.00 93.69 260 THR A O 1
ATOM 2028 N N . LEU A 1 261 ? 16.668 1.391 1.381 1.00 93.81 261 LEU A N 1
ATOM 2029 C CA . LEU A 1 261 ? 17.546 1.356 2.550 1.00 93.81 261 LEU A CA 1
ATOM 2030 C C . LEU A 1 261 ? 17.319 2.552 3.487 1.00 93.81 261 LEU A C 1
ATOM 2032 O O . LEU A 1 261 ? 17.309 2.382 4.702 1.00 93.81 261 LEU A O 1
ATOM 2036 N N . PHE A 1 262 ? 17.118 3.753 2.941 1.00 92.69 262 PHE A N 1
ATOM 2037 C CA . PHE A 1 262 ? 16.884 4.973 3.719 1.00 92.69 262 PHE A CA 1
ATOM 2038 C C . PHE A 1 262 ? 15.626 4.894 4.596 1.00 92.69 262 PHE A C 1
ATOM 2040 O O . PHE A 1 262 ? 15.597 5.463 5.687 1.00 92.69 262 PHE A O 1
ATOM 2047 N N . GLU A 1 263 ? 14.597 4.183 4.143 1.00 92.00 263 GLU A N 1
ATOM 2048 C CA . GLU A 1 263 ? 13.354 3.949 4.891 1.00 92.00 263 GLU A CA 1
ATOM 2049 C C . GLU A 1 263 ? 13.528 2.944 6.048 1.00 92.00 263 GLU A C 1
ATOM 2051 O O . GLU A 1 263 ? 12.647 2.804 6.898 1.00 92.00 263 GLU A O 1
ATOM 2056 N N . MET A 1 264 ? 14.676 2.266 6.117 1.00 91.69 264 MET A N 1
ATOM 2057 C CA . MET A 1 264 ? 15.010 1.283 7.144 1.00 91.69 264 MET A CA 1
ATOM 2058 C C . MET A 1 264 ? 16.023 1.851 8.147 1.00 91.69 264 MET A C 1
ATOM 2060 O O . MET A 1 264 ? 16.741 2.823 7.895 1.00 91.69 264 MET A O 1
ATOM 2064 N N . ARG A 1 265 ? 16.081 1.247 9.331 1.00 85.25 265 ARG A N 1
ATOM 2065 C CA . ARG A 1 265 ? 17.104 1.496 10.356 1.00 85.25 265 ARG A CA 1
ATOM 2066 C C . ARG A 1 265 ? 17.661 0.160 10.817 1.00 85.25 265 ARG A C 1
ATOM 2068 O O . ARG A 1 265 ? 16.949 -0.842 10.762 1.00 85.25 265 ARG A O 1
ATOM 2075 N N . ALA A 1 266 ? 18.915 0.149 11.259 1.00 85.44 266 ALA A N 1
ATOM 2076 C CA . ALA A 1 266 ? 19.443 -1.017 11.949 1.00 85.44 266 ALA A CA 1
ATOM 2077 C C . ALA A 1 266 ? 18.550 -1.311 13.162 1.00 85.44 266 ALA A C 1
ATOM 2079 O O . ALA A 1 266 ? 18.128 -0.386 13.857 1.00 85.44 266 ALA A O 1
ATOM 2080 N N . LEU A 1 267 ? 18.222 -2.583 13.368 1.00 82.94 267 LEU A N 1
ATOM 2081 C CA . LEU A 1 267 ? 17.552 -2.998 14.590 1.00 82.94 267 LEU A CA 1
ATOM 2082 C C . LEU A 1 267 ? 18.601 -2.963 15.698 1.00 82.94 267 LEU A C 1
ATOM 2084 O O . LEU A 1 267 ? 19.642 -3.610 15.572 1.00 82.94 267 LEU A O 1
ATOM 2088 N N . GLU A 1 268 ? 18.351 -2.173 16.735 1.00 76.50 268 GLU A N 1
ATOM 2089 C CA . GLU A 1 268 ? 19.134 -2.255 17.965 1.00 76.50 268 GLU A CA 1
ATOM 2090 C C . GLU A 1 268 ? 18.904 -3.651 18.564 1.00 76.50 268 GLU A C 1
ATOM 2092 O O . GLU A 1 268 ? 17.761 -4.116 18.630 1.00 76.50 268 GLU A O 1
ATOM 2097 N N . GLN A 1 269 ? 19.999 -4.351 18.873 1.00 50.41 269 GLN A N 1
ATOM 2098 C CA . GLN A 1 269 ? 19.979 -5.681 19.493 1.00 50.41 269 GLN A CA 1
ATOM 2099 C C . GLN A 1 269 ? 19.746 -5.575 20.995 1.00 50.41 269 GLN A C 1
ATOM 2101 O O . GLN A 1 269 ? 20.347 -4.664 21.610 1.00 50.41 269 GLN A O 1
#